Protein AF-A0A954AA37-F1 (afdb_monomer)

Structure (mmCIF, N/CA/C/O backbone):
data_AF-A0A954AA37-F1
#
_entry.id   AF-A0A954AA37-F1
#
loop_
_atom_site.group_PDB
_atom_site.id
_atom_site.type_symbol
_atom_site.label_atom_id
_atom_site.label_alt_id
_atom_site.label_comp_id
_atom_site.label_asym_id
_atom_site.label_entity_id
_atom_site.label_seq_id
_atom_site.pdbx_PDB_ins_code
_atom_site.Cartn_x
_atom_site.Cartn_y
_atom_site.Cartn_z
_atom_site.occupancy
_atom_site.B_iso_or_equiv
_atom_site.auth_seq_id
_atom_site.auth_comp_id
_atom_site.auth_asym_id
_atom_site.auth_atom_id
_atom_site.pdbx_PDB_model_num
ATOM 1 N N . TRP A 1 1 ? 2.227 -8.461 -14.985 1.00 91.88 1 TRP A N 1
ATOM 2 C CA . TRP A 1 1 ? 0.849 -8.335 -15.473 1.00 91.88 1 TRP A CA 1
ATOM 3 C C . TRP A 1 1 ? 0.019 -7.800 -14.333 1.00 91.88 1 TRP A C 1
ATOM 5 O O . TRP A 1 1 ? 0.268 -8.237 -13.216 1.00 91.88 1 TRP A O 1
ATOM 15 N N . ALA A 1 2 ? -0.866 -6.851 -14.599 1.00 93.50 2 ALA A N 1
ATOM 16 C CA . ALA A 1 2 ? -1.775 -6.233 -13.634 1.00 93.50 2 ALA A CA 1
ATOM 17 C C . ALA A 1 2 ? -2.893 -5.560 -14.434 1.00 93.50 2 ALA A C 1
ATOM 19 O O . ALA A 1 2 ? -2.596 -5.087 -15.522 1.00 93.50 2 ALA A O 1
ATOM 20 N N . ASP A 1 3 ? -4.126 -5.546 -13.945 1.00 93.25 3 ASP A N 1
ATOM 21 C CA . ASP A 1 3 ? -5.181 -4.702 -14.520 1.00 93.25 3 ASP A CA 1
ATOM 22 C C . ASP A 1 3 ? -4.965 -3.284 -13.986 1.00 93.25 3 ASP A C 1
ATOM 24 O O . ASP A 1 3 ? -5.191 -3.036 -12.803 1.00 93.25 3 ASP A O 1
ATOM 28 N N . VAL A 1 4 ? -4.386 -2.398 -14.800 1.00 92.06 4 VAL A N 1
ATOM 29 C CA . VAL A 1 4 ? -3.979 -1.065 -14.332 1.00 92.06 4 VAL A CA 1
ATOM 30 C C . VAL A 1 4 ? -4.963 0.033 -14.704 1.00 92.06 4 VAL A C 1
ATOM 32 O O . VAL A 1 4 ? -4.752 1.180 -14.316 1.00 92.06 4 VAL A O 1
ATOM 35 N N . ASP A 1 5 ? -6.018 -0.273 -15.452 1.00 90.25 5 ASP A N 1
ATOM 36 C CA . ASP A 1 5 ? -7.088 0.691 -15.713 1.00 90.25 5 ASP A CA 1
ATOM 37 C C . ASP A 1 5 ? -8.498 0.210 -15.354 1.00 90.25 5 ASP A C 1
ATOM 39 O O . ASP A 1 5 ? -9.474 0.916 -15.624 1.00 90.25 5 ASP A O 1
ATOM 43 N N . GLY A 1 6 ? -8.585 -0.923 -14.655 1.00 89.94 6 GLY A N 1
ATOM 44 C CA . GLY A 1 6 ? -9.794 -1.407 -13.997 1.00 89.94 6 GLY A CA 1
ATOM 45 C C . GLY A 1 6 ? -10.837 -1.935 -14.977 1.00 89.94 6 GLY A C 1
ATOM 46 O O . GLY A 1 6 ? -12.031 -1.957 -14.658 1.00 89.94 6 GLY A O 1
ATOM 47 N N . ASP A 1 7 ? -10.427 -2.313 -16.191 1.00 90.44 7 ASP A N 1
ATOM 48 C CA . ASP A 1 7 ? -11.336 -2.806 -17.228 1.00 90.44 7 ASP A CA 1
ATOM 49 C C . ASP A 1 7 ? -11.540 -4.331 -17.195 1.00 90.44 7 ASP A C 1
ATOM 51 O O . ASP A 1 7 ? -12.406 -4.860 -17.904 1.00 90.44 7 ASP A O 1
ATOM 55 N N . GLY A 1 8 ? -10.828 -5.023 -16.301 1.00 90.06 8 GLY A N 1
ATOM 56 C CA . GLY A 1 8 ? -10.903 -6.460 -16.072 1.00 90.06 8 GLY A CA 1
ATOM 57 C C . GLY A 1 8 ? -9.943 -7.285 -16.929 1.00 90.06 8 GLY A C 1
ATOM 58 O O . GLY A 1 8 ? -9.844 -8.499 -16.707 1.00 90.06 8 GLY A O 1
ATOM 59 N N . ASP A 1 9 ? -9.232 -6.673 -17.879 1.00 92.19 9 ASP A N 1
ATOM 60 C CA . ASP A 1 9 ? -8.195 -7.328 -18.668 1.00 92.19 9 ASP A CA 1
ATOM 61 C C . ASP A 1 9 ? -6.807 -7.102 -18.034 1.00 92.19 9 ASP A C 1
ATOM 63 O O . ASP A 1 9 ? -6.463 -6.038 -17.539 1.00 92.19 9 ASP A O 1
ATOM 67 N N . LEU A 1 10 ? -5.950 -8.133 -18.036 1.00 94.56 10 LEU A N 1
ATOM 68 C CA . LEU A 1 10 ? -4.587 -7.974 -17.515 1.00 94.56 10 LEU A CA 1
ATOM 69 C C . LEU A 1 10 ? -3.696 -7.229 -18.516 1.00 94.56 10 LEU A C 1
ATOM 71 O O . LEU A 1 10 ? -3.483 -7.704 -19.636 1.00 94.56 10 LEU A O 1
ATOM 75 N N . ASP A 1 11 ? -3.059 -6.160 -18.049 1.00 94.81 11 ASP A N 1
ATOM 76 C CA . ASP A 1 11 ? -2.088 -5.354 -18.784 1.00 94.81 11 ASP A CA 1
ATOM 77 C C . ASP A 1 11 ? -0.644 -5.800 -18.539 1.00 94.81 11 ASP A C 1
ATOM 79 O O . ASP A 1 11 ? -0.321 -6.544 -17.602 1.00 94.81 11 ASP A O 1
ATOM 83 N N . VAL A 1 12 ? 0.277 -5.320 -19.381 1.00 95.44 12 VAL A N 1
ATOM 84 C CA . VAL A 1 12 ? 1.713 -5.606 -19.256 1.00 95.44 12 VAL A CA 1
ATOM 85 C C . VAL A 1 12 ? 2.464 -4.396 -18.721 1.00 95.44 12 VAL A C 1
ATOM 87 O O . VAL A 1 12 ? 2.543 -3.353 -19.364 1.00 95.44 12 VAL A O 1
ATOM 90 N N . LEU A 1 13 ? 3.129 -4.597 -17.587 1.00 94.88 13 LEU A N 1
ATOM 91 C CA . LEU A 1 13 ? 4.133 -3.695 -17.036 1.00 94.88 13 LEU A CA 1
ATOM 92 C C . LEU A 1 13 ? 5.524 -4.239 -17.368 1.00 94.88 13 LEU A C 1
ATOM 94 O O . LEU A 1 13 ? 5.812 -5.409 -17.103 1.00 94.88 13 LEU A O 1
ATOM 98 N N . LEU A 1 14 ? 6.388 -3.402 -17.941 1.00 95.00 14 LEU A N 1
ATOM 99 C CA . LEU A 1 14 ? 7.746 -3.779 -18.330 1.00 95.00 14 LEU A CA 1
ATOM 100 C C . LEU A 1 14 ? 8.751 -2.746 -17.834 1.00 95.00 14 LEU A C 1
ATOM 102 O O . LEU A 1 14 ? 8.599 -1.556 -18.087 1.00 95.00 14 LEU A O 1
ATOM 106 N N . THR A 1 15 ? 9.817 -3.207 -17.184 1.00 95.62 15 THR A N 1
ATOM 107 C CA . THR A 1 15 ? 10.967 -2.372 -16.811 1.00 95.62 15 THR A CA 1
ATOM 108 C C . THR A 1 15 ? 12.260 -2.974 -17.341 1.00 95.62 15 THR A C 1
ATOM 110 O O . THR A 1 15 ? 12.333 -4.177 -17.601 1.00 95.62 15 THR A O 1
ATOM 113 N N . GLY A 1 16 ? 13.284 -2.144 -17.536 1.00 94.44 16 GLY A N 1
ATOM 114 C CA . GLY A 1 16 ? 14.610 -2.608 -17.927 1.00 94.44 16 GLY A CA 1
ATOM 115 C C . GLY A 1 16 ? 15.297 -1.699 -18.937 1.00 94.44 16 GLY A C 1
ATOM 116 O O . GLY A 1 16 ? 15.046 -0.500 -19.009 1.00 94.44 16 GLY A O 1
ATOM 117 N N . SER A 1 17 ? 16.191 -2.274 -19.736 1.00 94.25 17 SER A N 1
ATOM 118 C CA . SER A 1 17 ? 17.050 -1.521 -20.654 1.00 94.25 17 SER A CA 1
ATOM 119 C C . SER A 1 17 ? 16.731 -1.813 -22.114 1.00 94.25 17 SER A C 1
ATOM 121 O O . SER A 1 17 ? 16.523 -2.955 -22.516 1.00 94.25 17 SER A O 1
ATOM 123 N N . SER A 1 18 ? 16.778 -0.766 -22.931 1.00 91.50 18 SER A N 1
ATOM 124 C CA . SER A 1 18 ? 16.711 -0.830 -24.391 1.00 91.50 18 SER A CA 1
ATOM 125 C C . SER A 1 18 ? 17.942 -0.163 -25.009 1.00 91.50 18 SER A C 1
ATOM 127 O O . SER A 1 18 ? 18.717 0.500 -24.318 1.00 91.50 18 SER A O 1
ATOM 129 N N . LEU A 1 19 ? 18.090 -0.243 -26.335 1.00 90.62 19 LEU A N 1
ATOM 130 C CA . LEU A 1 19 ? 19.104 0.539 -27.060 1.00 90.62 19 LEU A CA 1
ATOM 131 C C . LEU A 1 19 ? 18.929 2.061 -26.882 1.00 90.62 19 LEU A C 1
ATOM 133 O O . LEU A 1 19 ? 19.876 2.813 -27.084 1.00 90.62 19 LEU A O 1
ATOM 137 N N . 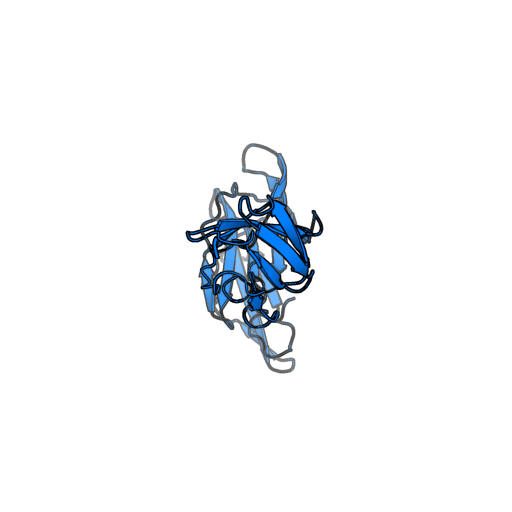ALA A 1 20 ? 17.735 2.510 -26.481 1.00 86.94 20 ALA A N 1
ATOM 138 C CA . ALA A 1 20 ? 17.422 3.902 -26.165 1.00 86.94 20 ALA A CA 1
ATOM 139 C C . ALA A 1 20 ? 17.589 4.244 -24.666 1.00 86.94 20 ALA A C 1
ATOM 141 O O . ALA A 1 20 ? 17.155 5.310 -24.229 1.00 86.94 20 ALA A O 1
ATOM 142 N N . GLY A 1 21 ? 18.189 3.347 -23.874 1.00 91.56 21 GLY A N 1
ATOM 143 C CA . GLY A 1 21 ? 18.378 3.490 -22.428 1.00 91.56 21 GLY A CA 1
ATOM 144 C C . GLY A 1 21 ? 17.297 2.796 -21.599 1.00 91.56 21 GLY A C 1
ATOM 145 O O . GLY A 1 21 ? 16.545 1.965 -22.119 1.00 91.56 21 GLY A O 1
ATOM 146 N N . SER A 1 22 ? 17.248 3.138 -20.311 1.00 95.62 22 SER A N 1
ATOM 147 C CA . SER A 1 22 ? 16.288 2.628 -19.326 1.00 95.62 22 SER A CA 1
ATOM 148 C C . SER A 1 22 ? 14.838 2.912 -19.731 1.00 95.62 22 SER A C 1
ATOM 150 O O . SER A 1 22 ? 14.550 3.952 -20.336 1.00 95.62 22 SER A O 1
ATOM 152 N N . GLN A 1 23 ? 13.932 1.999 -19.394 1.00 94.88 23 GLN A N 1
ATOM 153 C CA . GLN A 1 23 ? 12.524 1.996 -19.784 1.00 94.88 23 GLN A CA 1
ATOM 154 C C . GLN A 1 23 ? 11.655 1.519 -18.621 1.00 94.88 23 GLN A C 1
ATOM 156 O O . GLN A 1 23 ? 12.008 0.571 -17.926 1.00 94.88 23 GLN A O 1
ATOM 161 N N . THR A 1 24 ? 10.490 2.142 -18.489 1.00 95.81 24 THR A N 1
ATOM 162 C CA . THR A 1 24 ? 9.355 1.643 -17.708 1.00 95.81 24 THR A CA 1
ATOM 163 C C . THR A 1 24 ? 8.126 1.888 -18.568 1.00 95.81 24 THR A C 1
ATOM 165 O O . THR A 1 24 ? 7.842 3.039 -18.899 1.00 95.81 24 THR A O 1
ATOM 168 N N . LEU A 1 25 ? 7.474 0.820 -19.014 1.00 94.44 25 LEU A N 1
ATOM 169 C CA . LEU A 1 25 ? 6.420 0.844 -20.023 1.00 94.44 25 LEU A CA 1
ATOM 170 C C . LEU A 1 25 ? 5.177 0.130 -19.505 1.00 94.44 25 LEU A C 1
ATOM 172 O O . LEU A 1 25 ? 5.278 -0.879 -18.806 1.00 94.44 25 LEU A O 1
ATOM 176 N N . VAL A 1 26 ? 4.024 0.649 -19.913 1.00 94.75 26 VAL A N 1
ATOM 177 C CA . VAL A 1 26 ? 2.710 0.051 -19.694 1.00 94.75 26 VAL A CA 1
ATOM 178 C C . VAL A 1 26 ? 2.122 -0.253 -21.065 1.00 94.75 26 VAL A C 1
ATOM 180 O O . VAL A 1 26 ? 2.089 0.627 -21.926 1.00 94.75 26 VAL A O 1
ATOM 183 N N . TYR A 1 27 ? 1.681 -1.485 -21.286 1.00 95.19 27 TYR A N 1
ATOM 184 C CA . TYR A 1 27 ? 0.895 -1.858 -22.456 1.00 95.19 27 TYR A CA 1
ATOM 185 C C . TYR A 1 27 ? -0.497 -2.263 -22.000 1.00 95.19 27 TYR A C 1
ATOM 187 O O . TYR A 1 27 ? -0.631 -3.310 -21.366 1.00 95.19 27 TYR A O 1
ATOM 195 N N . ARG A 1 28 ? -1.500 -1.457 -22.365 1.00 93.88 28 ARG A N 1
ATOM 196 C CA . ARG A 1 28 ? -2.904 -1.785 -22.115 1.00 93.88 28 ARG A CA 1
ATOM 197 C C . ARG A 1 28 ? -3.337 -2.930 -23.020 1.00 93.88 28 ARG A C 1
ATOM 199 O O . ARG A 1 28 ? -3.000 -2.914 -24.209 1.00 93.88 28 ARG A O 1
ATOM 206 N N . ASN A 1 29 ? -4.064 -3.885 -22.468 1.00 94.75 29 ASN A N 1
ATOM 207 C CA . ASN A 1 29 ? -4.671 -4.996 -23.168 1.00 94.75 29 ASN A CA 1
ATOM 208 C C . ASN A 1 29 ? -6.127 -4.682 -23.541 1.00 94.75 29 ASN A C 1
ATOM 210 O O . ASN A 1 29 ? -7.046 -4.964 -22.792 1.00 94.75 29 ASN A O 1
ATOM 214 N N . ASP A 1 30 ? -6.351 -4.172 -24.750 1.00 89.94 30 ASP A N 1
ATOM 215 C CA . ASP A 1 30 ? -7.700 -3.921 -25.267 1.00 89.94 30 ASP A CA 1
ATOM 216 C C . ASP A 1 30 ? -8.251 -5.197 -25.940 1.00 89.94 30 ASP A C 1
ATOM 218 O O . ASP A 1 30 ? -8.224 -5.328 -27.172 1.00 89.94 30 ASP A O 1
ATOM 222 N N . GLY A 1 31 ? -8.689 -6.190 -25.155 1.00 86.56 31 GLY A N 1
ATOM 223 C CA . GLY A 1 31 ? -9.283 -7.427 -25.683 1.00 86.56 31 GLY A CA 1
ATOM 224 C C . GLY A 1 31 ? -8.321 -8.300 -26.507 1.00 86.56 31 GLY A C 1
ATOM 225 O O . GLY A 1 31 ? -8.698 -8.866 -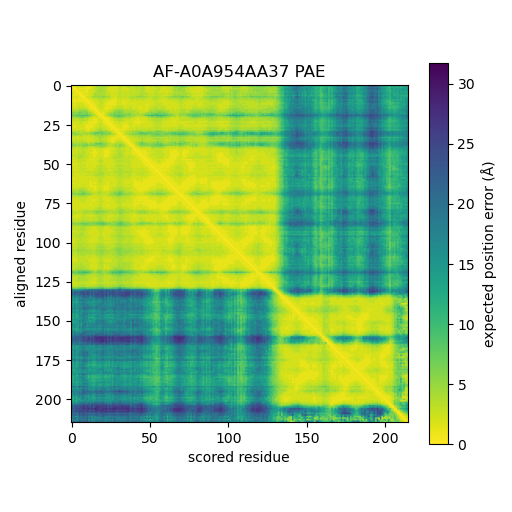27.539 1.00 86.56 31 GLY A O 1
ATOM 226 N N . GLY A 1 32 ? -7.061 -8.399 -26.077 1.00 88.56 32 GLY A N 1
ATOM 227 C CA . GLY A 1 32 ? -5.987 -9.180 -26.705 1.00 88.56 32 GLY A CA 1
ATOM 228 C C . GLY A 1 32 ? -5.027 -8.362 -27.578 1.00 88.56 32 GLY A C 1
ATOM 229 O O . GLY A 1 32 ? -4.070 -8.920 -28.123 1.00 88.56 32 GLY A O 1
ATOM 230 N N . SER A 1 33 ? -5.267 -7.056 -27.727 1.00 93.12 33 SER A N 1
ATOM 231 C CA . SER A 1 33 ? -4.384 -6.127 -28.436 1.00 93.12 33 SER A CA 1
ATOM 232 C C . SER A 1 33 ? -3.608 -5.260 -27.448 1.00 93.12 33 SER A C 1
ATOM 234 O O . SER A 1 33 ? -4.203 -4.487 -26.708 1.00 93.12 33 SER A O 1
ATOM 236 N N . PHE A 1 34 ? -2.277 -5.328 -27.492 1.00 95.00 34 PHE A N 1
ATOM 237 C CA . PHE A 1 34 ? -1.406 -4.565 -26.596 1.00 95.00 34 PHE A CA 1
ATOM 238 C C . PHE A 1 34 ? -0.998 -3.226 -27.207 1.00 95.00 34 PHE A C 1
ATOM 240 O O . PHE A 1 34 ? -0.309 -3.190 -28.231 1.00 95.00 34 PHE A O 1
ATOM 247 N N . VAL A 1 35 ? -1.382 -2.126 -26.559 1.00 93.69 35 VAL A N 1
ATOM 248 C CA . VAL A 1 35 ? -1.030 -0.762 -26.979 1.00 93.69 35 VAL A CA 1
ATOM 249 C C . VAL A 1 35 ? -0.197 -0.089 -25.897 1.00 93.69 35 VAL A C 1
ATOM 251 O O . VAL A 1 35 ? -0.623 0.007 -24.750 1.00 93.69 35 VAL A O 1
ATOM 254 N N . GLU A 1 36 ? 0.987 0.408 -26.263 1.00 92.44 36 GLU A N 1
ATOM 255 C CA . GLU A 1 36 ? 1.825 1.176 -25.337 1.00 92.44 36 GLU A CA 1
ATOM 256 C C . GLU A 1 36 ? 1.090 2.445 -24.885 1.00 92.44 36 GLU A C 1
ATOM 258 O O . GLU A 1 36 ? 0.649 3.257 -25.706 1.00 92.44 36 GLU A O 1
ATOM 263 N N . ARG A 1 37 ? 0.985 2.628 -23.570 1.00 89.25 37 ARG A N 1
ATOM 264 C CA . ARG A 1 37 ? 0.410 3.809 -22.932 1.00 89.25 37 ARG A CA 1
ATOM 265 C C . ARG A 1 37 ? 1.490 4.524 -22.121 1.00 89.25 37 ARG A C 1
ATOM 267 O O . ARG A 1 37 ? 1.984 3.983 -21.133 1.00 89.25 37 ARG A O 1
ATOM 274 N N . PRO A 1 38 ? 1.880 5.749 -22.513 1.00 83.06 38 PRO A N 1
ATOM 275 C CA . PRO A 1 38 ? 2.812 6.543 -21.725 1.00 83.06 38 PRO A CA 1
ATOM 276 C C . PRO A 1 38 ? 2.187 6.927 -20.375 1.00 83.06 38 PRO A C 1
ATOM 278 O O . PRO A 1 38 ? 1.370 7.839 -20.307 1.00 83.06 38 PRO A O 1
ATOM 281 N N . ALA A 1 39 ? 2.595 6.250 -19.302 1.00 85.31 39 ALA A N 1
ATOM 282 C CA . ALA A 1 39 ? 2.081 6.460 -17.942 1.00 85.31 39 ALA A CA 1
ATOM 283 C C . ALA A 1 39 ? 2.906 7.467 -17.109 1.00 85.31 39 ALA A C 1
ATOM 285 O O . ALA A 1 39 ? 2.674 7.646 -15.920 1.00 85.31 39 ALA A O 1
ATOM 286 N N . GLY A 1 40 ? 3.921 8.108 -17.705 1.00 88.25 40 GLY A N 1
ATOM 287 C CA . GLY A 1 40 ? 4.781 9.070 -16.997 1.00 88.25 40 GLY A CA 1
ATOM 288 C C . GLY A 1 40 ? 5.674 8.455 -15.908 1.00 88.25 40 GLY A C 1
ATOM 289 O O . GLY A 1 40 ? 6.290 9.188 -15.134 1.00 88.25 40 GLY A O 1
ATOM 290 N N . LEU A 1 41 ? 5.771 7.125 -15.858 1.00 94.25 41 LEU A N 1
ATOM 291 C CA . LEU A 1 41 ? 6.575 6.403 -14.877 1.00 94.25 41 LEU A CA 1
ATOM 292 C C . LEU A 1 41 ? 8.070 6.675 -15.073 1.00 94.25 41 LEU A C 1
ATOM 294 O O . LEU A 1 41 ? 8.565 6.856 -16.192 1.00 94.25 41 LEU A O 1
ATOM 298 N N . LEU A 1 42 ? 8.813 6.686 -13.965 1.00 95.81 42 LEU A N 1
ATOM 299 C CA . LEU A 1 42 ? 10.257 6.877 -14.001 1.00 95.81 42 LEU A CA 1
ATOM 300 C C . LEU A 1 42 ? 10.899 5.697 -14.727 1.00 95.81 42 LEU A C 1
ATOM 302 O O . LEU A 1 42 ? 10.664 4.540 -14.388 1.00 95.81 42 LEU A O 1
ATOM 306 N N . ARG A 1 43 ? 11.739 5.997 -15.713 1.00 96.00 43 ARG A N 1
ATOM 307 C CA . ARG A 1 43 ? 12.451 4.990 -16.500 1.00 96.00 43 ARG A CA 1
ATOM 308 C C . ARG A 1 43 ? 13.626 4.431 -15.707 1.00 96.00 43 ARG A C 1
ATOM 310 O O . ARG A 1 43 ? 14.528 5.189 -15.351 1.00 96.00 43 ARG A O 1
ATOM 317 N N . VAL A 1 44 ? 13.646 3.119 -15.489 1.00 97.12 44 VAL A N 1
ATOM 318 C CA . VAL A 1 44 ? 14.693 2.450 -14.700 1.00 97.12 44 VAL A CA 1
ATOM 319 C C . VAL A 1 44 ? 15.267 1.223 -15.409 1.00 97.12 44 VAL A C 1
ATOM 321 O O . VAL A 1 44 ? 14.617 0.629 -16.264 1.00 97.12 44 VAL A O 1
ATOM 324 N N . SER A 1 45 ? 16.516 0.884 -15.093 1.00 97.06 45 SER A N 1
ATOM 325 C CA . SER A 1 45 ? 17.159 -0.397 -15.424 1.00 97.06 45 SER A CA 1
ATOM 326 C C . SER A 1 45 ? 17.477 -1.173 -14.150 1.00 97.06 45 SER A C 1
ATOM 328 O O . SER A 1 45 ? 17.247 -0.658 -13.058 1.00 97.06 45 SER A O 1
ATOM 330 N N . ASP A 1 46 ? 18.014 -2.392 -14.277 1.00 96.88 46 ASP A N 1
ATOM 331 C CA . ASP A 1 46 ? 18.430 -3.220 -13.131 1.00 96.88 46 ASP A CA 1
ATOM 332 C C . ASP A 1 46 ? 17.328 -3.292 -12.067 1.00 96.88 46 ASP A C 1
ATOM 334 O O . ASP A 1 46 ? 17.528 -3.025 -10.882 1.00 96.88 46 ASP A O 1
ATOM 338 N N . SER A 1 47 ? 16.119 -3.539 -12.555 1.00 97.69 47 SER A N 1
ATOM 339 C CA . SER A 1 47 ? 14.874 -3.168 -11.907 1.00 97.69 47 SER A CA 1
ATOM 340 C C . SER A 1 47 ? 14.016 -4.376 -11.577 1.00 97.69 47 SER A C 1
ATOM 342 O O . SER A 1 47 ? 14.157 -5.451 -12.159 1.00 97.69 47 SER A O 1
ATOM 344 N N . ALA A 1 48 ? 13.073 -4.150 -10.674 1.00 97.81 48 ALA A N 1
ATOM 345 C CA . ALA A 1 48 ? 11.931 -5.012 -10.439 1.00 97.81 48 ALA A CA 1
ATOM 346 C C . ALA A 1 48 ? 10.708 -4.132 -10.183 1.00 97.81 48 ALA A C 1
ATOM 348 O O . ALA A 1 48 ? 10.835 -2.969 -9.794 1.00 97.81 48 ALA A O 1
ATOM 349 N N . LEU A 1 49 ? 9.530 -4.690 -10.430 1.00 97.12 49 LEU A N 1
ATOM 350 C CA . LEU A 1 49 ? 8.257 -4.034 -10.178 1.00 97.12 49 LEU A CA 1
ATOM 351 C C . LEU A 1 49 ? 7.288 -5.041 -9.569 1.00 97.12 49 LEU A C 1
ATOM 353 O O . LEU A 1 49 ? 7.354 -6.225 -9.904 1.00 97.12 49 LEU A O 1
ATOM 357 N N . ALA A 1 50 ? 6.381 -4.555 -8.734 1.00 97.56 50 ALA A N 1
ATOM 358 C CA . ALA A 1 50 ? 5.259 -5.317 -8.212 1.00 97.56 50 ALA A CA 1
ATOM 359 C C . ALA A 1 50 ? 4.008 -4.440 -8.235 1.00 97.56 50 ALA A C 1
ATOM 361 O O . ALA A 1 50 ? 4.088 -3.246 -7.934 1.00 97.56 50 ALA A O 1
ATOM 362 N N . ALA A 1 51 ? 2.878 -5.041 -8.605 1.00 96.88 51 ALA A N 1
ATOM 363 C CA . ALA A 1 51 ? 1.578 -4.394 -8.536 1.00 96.88 51 ALA A CA 1
ATOM 364 C C . ALA A 1 51 ? 0.815 -4.890 -7.305 1.00 96.88 51 ALA A C 1
ATOM 366 O O . ALA A 1 51 ? 0.869 -6.087 -7.014 1.00 96.88 51 ALA A O 1
ATOM 367 N N . GLY A 1 52 ? 0.157 -3.983 -6.596 1.00 94.69 52 GLY A N 1
ATOM 368 C CA . GLY A 1 52 ? -0.598 -4.260 -5.377 1.00 94.69 52 GLY A CA 1
ATOM 369 C C . GLY A 1 52 ? -1.379 -3.019 -4.975 1.00 94.69 52 GLY A C 1
ATOM 370 O O . GLY A 1 52 ? -0.916 -1.924 -5.258 1.00 94.69 52 GLY A O 1
ATOM 371 N N . ASP A 1 53 ? -2.544 -3.213 -4.376 1.00 92.69 53 ASP A N 1
ATOM 372 C CA . ASP A 1 53 ? -3.431 -2.150 -3.896 1.00 92.69 53 ASP A CA 1
ATOM 373 C C . ASP A 1 53 ? -2.894 -1.607 -2.553 1.00 92.69 53 ASP A C 1
ATOM 375 O O . ASP A 1 53 ? -3.016 -2.277 -1.525 1.00 92.69 53 ASP A O 1
ATOM 379 N N . TYR A 1 54 ? -2.167 -0.481 -2.582 1.00 90.38 54 TYR A N 1
ATOM 380 C CA . TYR A 1 54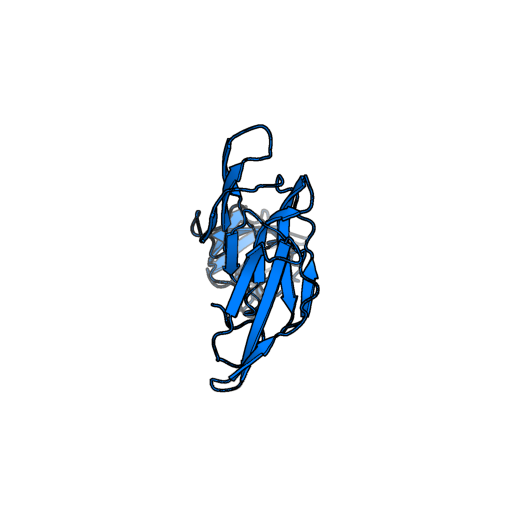 ? -1.455 0.069 -1.412 1.00 90.38 54 TYR A CA 1
ATOM 381 C C . TYR A 1 54 ? -2.318 0.993 -0.547 1.00 90.38 54 TYR A C 1
ATOM 383 O O . TYR A 1 54 ? -1.824 1.433 0.490 1.00 90.38 54 TYR A O 1
ATOM 391 N N . ASP A 1 55 ? -3.519 1.379 -0.976 1.00 87.62 55 ASP A N 1
ATOM 392 C CA . ASP A 1 55 ? -4.443 2.186 -0.166 1.00 87.62 55 ASP A CA 1
ATOM 393 C C . ASP A 1 55 ? -5.867 1.616 -0.079 1.00 87.62 55 ASP A C 1
ATOM 395 O O . ASP A 1 55 ? -6.762 2.261 0.477 1.00 87.62 55 ASP A O 1
ATOM 399 N N . ALA A 1 56 ? -6.030 0.362 -0.509 1.00 85.50 56 ALA A N 1
ATOM 400 C CA . ALA A 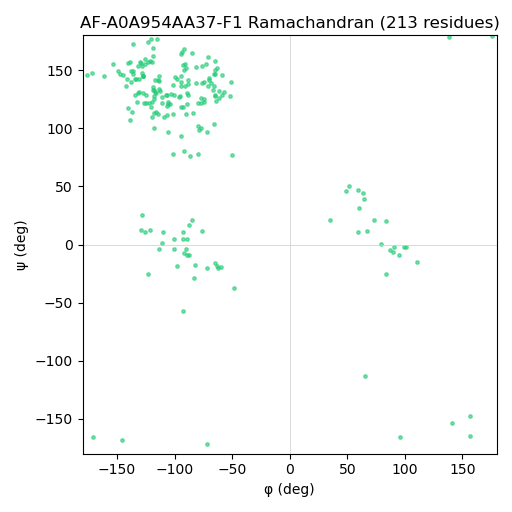1 56 ? -7.245 -0.438 -0.419 1.00 85.50 56 ALA A CA 1
ATOM 401 C C . ALA A 1 56 ? -8.445 0.184 -1.152 1.00 85.50 56 ALA A C 1
ATOM 403 O O . ALA A 1 56 ? -9.597 0.012 -0.731 1.00 85.50 56 ALA A O 1
ATOM 404 N N . ASP A 1 57 ? -8.194 0.918 -2.238 1.00 84.50 57 ASP A N 1
ATOM 405 C CA . ASP A 1 57 ? -9.238 1.563 -3.037 1.00 84.50 57 ASP A CA 1
ATOM 406 C C . ASP A 1 57 ? -9.741 0.693 -4.208 1.00 84.50 57 ASP A C 1
ATOM 408 O O . ASP A 1 57 ? -10.787 0.985 -4.802 1.00 84.50 57 ASP A O 1
ATOM 412 N N . GLY A 1 58 ? -9.077 -0.443 -4.447 1.00 86.12 58 GLY A N 1
ATOM 413 C CA . GLY A 1 58 ? -9.409 -1.430 -5.466 1.00 86.12 58 GLY A CA 1
ATOM 414 C C . GLY A 1 58 ? -8.655 -1.259 -6.785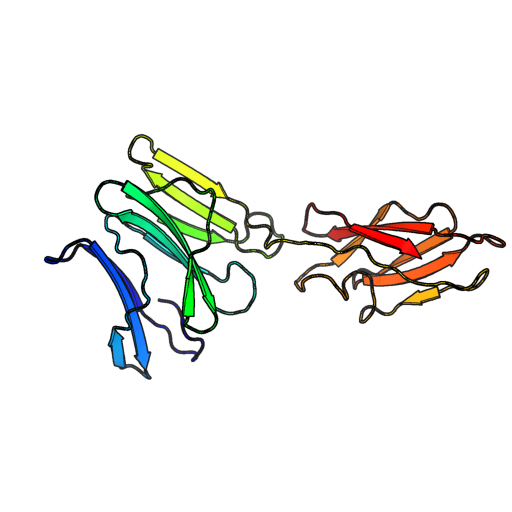 1.00 86.12 58 GLY A C 1
ATOM 415 O O . GLY A 1 58 ? -8.732 -2.167 -7.621 1.00 86.12 58 GLY A O 1
ATOM 416 N N . ASP A 1 59 ? -7.920 -0.163 -6.976 1.00 90.50 59 ASP A N 1
ATOM 417 C CA . ASP A 1 59 ? -7.034 0.027 -8.118 1.00 90.50 59 ASP A CA 1
ATOM 418 C C . ASP A 1 59 ? -5.638 -0.548 -7.808 1.00 90.50 59 ASP A C 1
ATOM 420 O O . ASP A 1 59 ? -5.094 -0.422 -6.718 1.00 90.50 59 ASP A O 1
ATOM 424 N N . LEU A 1 60 ? -5.015 -1.239 -8.772 1.00 94.75 60 LEU A N 1
ATOM 425 C CA . LEU A 1 60 ? -3.671 -1.784 -8.548 1.00 94.75 60 LEU A CA 1
ATOM 426 C C . LEU A 1 60 ? -2.596 -0.707 -8.714 1.00 94.75 60 LEU A C 1
ATOM 428 O O . LEU A 1 60 ? -2.392 -0.171 -9.809 1.00 94.75 60 LEU A O 1
ATOM 432 N N . ASP A 1 61 ? -1.818 -0.496 -7.659 1.00 95.25 61 ASP A N 1
ATOM 433 C CA . ASP A 1 61 ? -0.710 0.454 -7.621 1.00 95.25 61 ASP A CA 1
ATOM 434 C C . ASP A 1 61 ? 0.617 -0.183 -8.000 1.00 95.25 61 ASP A C 1
ATOM 436 O O . ASP A 1 61 ? 0.753 -1.402 -8.098 1.00 95.25 61 ASP A O 1
ATOM 440 N N . ILE A 1 62 ? 1.640 0.644 -8.233 1.00 96.81 62 ILE A N 1
ATOM 441 C CA . ILE A 1 62 ? 2.943 0.171 -8.711 1.00 96.81 62 ILE A CA 1
ATOM 442 C C . ILE A 1 62 ? 4.045 0.544 -7.729 1.00 96.81 62 ILE A C 1
ATOM 444 O O . ILE A 1 62 ? 4.399 1.716 -7.576 1.00 96.81 62 ILE A O 1
ATOM 448 N N . LEU A 1 63 ? 4.704 -0.476 -7.179 1.00 97.75 63 LEU A N 1
ATOM 449 C CA . LEU A 1 63 ? 6.014 -0.341 -6.557 1.00 97.75 63 LEU A CA 1
ATOM 450 C C . LEU A 1 63 ? 7.108 -0.688 -7.564 1.00 97.75 63 LEU A C 1
ATOM 452 O O . LEU A 1 63 ? 7.117 -1.756 -8.175 1.00 97.75 63 LEU A O 1
ATOM 456 N N . LEU A 1 64 ? 8.064 0.221 -7.711 1.00 98.06 64 LEU A N 1
ATOM 457 C CA . LEU A 1 64 ? 9.152 0.147 -8.671 1.00 98.06 64 LEU A CA 1
ATOM 458 C C . LEU A 1 64 ? 10.495 0.338 -7.973 1.00 98.06 64 LEU A C 1
ATOM 460 O O . LEU A 1 64 ? 10.704 1.338 -7.286 1.00 98.06 64 LEU A O 1
ATOM 464 N N . ILE A 1 65 ? 11.436 -0.564 -8.236 1.00 98.25 65 ILE A N 1
ATOM 465 C CA . ILE A 1 65 ? 12.849 -0.389 -7.890 1.00 98.25 65 ILE A CA 1
ATOM 466 C C . ILE A 1 65 ? 13.721 -0.431 -9.135 1.00 98.25 65 ILE A C 1
ATOM 468 O O . ILE A 1 65 ? 13.351 -1.027 -10.147 1.00 98.25 65 ILE A O 1
ATOM 472 N N . GLY A 1 66 ? 14.903 0.165 -9.060 1.00 98.06 66 GLY A N 1
ATOM 473 C CA . GLY A 1 66 ? 15.902 0.073 -10.114 1.00 98.06 66 GLY A CA 1
ATOM 474 C C . GLY A 1 66 ? 16.890 1.225 -10.098 1.00 98.06 66 GLY A C 1
ATOM 475 O O . GLY A 1 66 ? 16.995 1.988 -9.141 1.00 98.06 66 GLY A O 1
ATOM 476 N N . GLN A 1 67 ? 17.617 1.359 -11.197 1.00 97.44 67 GLN A N 1
ATOM 477 C CA . GLN A 1 67 ? 18.583 2.416 -11.426 1.00 97.44 67 GLN A CA 1
ATOM 478 C C . GLN A 1 67 ? 18.028 3.434 -12.430 1.00 97.44 67 GLN A C 1
ATOM 480 O O . GLN A 1 67 ? 17.713 3.099 -13.572 1.00 97.44 67 GLN A O 1
ATOM 485 N N . SER A 1 68 ? 17.949 4.700 -12.019 1.00 95.50 68 SER A N 1
ATOM 486 C CA . SER A 1 68 ? 17.677 5.841 -12.899 1.00 95.50 68 SER A CA 1
ATOM 487 C C . SER A 1 68 ? 18.949 6.675 -13.034 1.00 95.50 68 SER A C 1
ATOM 489 O O . SER A 1 68 ? 19.393 7.328 -12.086 1.00 95.50 68 SER A O 1
ATOM 491 N N . GLY A 1 69 ? 19.572 6.650 -14.214 1.00 91.94 69 GLY A N 1
ATOM 492 C CA . GLY A 1 69 ? 20.900 7.236 -14.403 1.00 91.94 69 GLY A CA 1
ATOM 493 C C . GLY A 1 69 ? 21.942 6.480 -13.577 1.00 91.94 69 GLY A C 1
ATOM 494 O O . GLY A 1 69 ? 22.206 5.317 -13.860 1.00 91.94 69 GLY A O 1
ATOM 495 N N . SER A 1 70 ? 22.525 7.128 -12.566 1.00 91.00 70 SER A N 1
ATOM 496 C CA . SER A 1 70 ? 23.477 6.516 -11.622 1.00 91.00 70 SER A CA 1
ATOM 497 C C . SER A 1 70 ? 22.910 6.350 -10.207 1.00 91.00 70 SER A C 1
ATOM 499 O O . SER A 1 70 ? 23.672 6.133 -9.267 1.00 91.00 70 SER A O 1
ATOM 501 N N . GLN A 1 71 ? 21.604 6.559 -10.025 1.00 95.31 71 GLN A N 1
ATOM 502 C CA . GLN A 1 71 ? 20.958 6.536 -8.717 1.00 95.31 71 GLN A CA 1
ATOM 503 C C . GLN A 1 71 ? 20.042 5.322 -8.600 1.00 95.31 71 GLN A C 1
ATOM 505 O O . GLN A 1 71 ? 19.156 5.139 -9.436 1.00 95.31 71 GLN A O 1
ATOM 510 N N . ALA A 1 72 ? 20.231 4.543 -7.535 1.00 97.56 72 ALA A N 1
ATOM 511 C CA . ALA A 1 72 ? 19.246 3.568 -7.092 1.00 97.56 72 ALA A CA 1
ATOM 512 C C . ALA A 1 72 ? 17.986 4.310 -6.622 1.00 97.56 72 ALA A C 1
ATOM 514 O O . ALA A 1 72 ? 18.083 5.321 -5.917 1.00 97.56 72 ALA A O 1
ATOM 515 N N . VAL A 1 73 ? 16.811 3.826 -7.007 1.00 97.56 73 VAL A N 1
ATOM 516 C CA . VAL A 1 73 ? 15.520 4.455 -6.717 1.00 97.56 73 VAL A CA 1
ATOM 517 C C . VAL A 1 73 ? 14.506 3.416 -6.263 1.00 97.56 73 VAL A C 1
ATOM 519 O O . VAL A 1 73 ? 14.499 2.294 -6.746 1.00 97.56 73 VAL A O 1
ATOM 522 N N . THR A 1 74 ? 13.622 3.829 -5.364 1.00 98.06 74 THR A N 1
ATOM 523 C CA . THR A 1 74 ? 12.387 3.120 -5.028 1.00 98.06 74 THR A CA 1
ATOM 524 C C . THR A 1 74 ? 11.266 4.125 -5.232 1.00 98.06 74 THR A C 1
ATOM 526 O O . THR A 1 74 ? 11.380 5.269 -4.783 1.00 98.06 74 THR A O 1
ATOM 529 N N . ARG A 1 75 ? 10.229 3.759 -5.979 1.00 97.38 75 ARG A N 1
ATOM 530 C CA . ARG A 1 75 ? 9.094 4.625 -6.300 1.00 97.38 75 ARG A CA 1
ATOM 531 C C . ARG A 1 75 ? 7.802 3.860 -6.105 1.00 97.38 75 ARG A C 1
ATOM 533 O O . ARG A 1 75 ? 7.658 2.781 -6.660 1.00 97.38 75 ARG A O 1
ATOM 540 N N . LEU A 1 76 ? 6.893 4.457 -5.348 1.00 97.00 76 LEU A N 1
ATOM 541 C CA . LEU A 1 76 ? 5.510 4.025 -5.253 1.00 97.00 76 LEU A CA 1
ATOM 542 C C . LEU A 1 76 ? 4.659 4.982 -6.087 1.00 97.00 76 LEU A C 1
ATOM 544 O O . LEU A 1 76 ? 4.804 6.205 -5.975 1.00 97.00 76 LEU A O 1
ATOM 548 N N . TYR A 1 77 ? 3.828 4.420 -6.949 1.00 96.75 77 TYR A N 1
ATOM 549 C CA . TYR A 1 77 ? 2.865 5.141 -7.761 1.00 96.75 77 TYR A CA 1
ATOM 550 C C . TYR A 1 77 ? 1.477 4.668 -7.380 1.00 96.75 77 TYR A C 1
ATOM 552 O O . TYR A 1 77 ? 1.167 3.518 -7.678 1.00 96.75 77 TYR A O 1
ATOM 560 N N . ARG A 1 78 ? 0.678 5.556 -6.784 1.00 94.81 78 ARG A N 1
ATOM 561 C CA . ARG A 1 78 ? -0.755 5.321 -6.658 1.00 94.81 78 ARG A CA 1
ATOM 562 C C . ARG A 1 78 ? -1.400 5.387 -8.032 1.00 94.81 78 ARG A C 1
ATOM 564 O O . ARG A 1 78 ? -1.040 6.275 -8.810 1.00 94.81 78 ARG A O 1
ATOM 571 N N . ASN A 1 79 ? -2.324 4.492 -8.310 1.00 94.12 79 ASN A N 1
ATOM 572 C CA . ASN A 1 79 ? -3.136 4.447 -9.498 1.00 94.12 79 ASN A CA 1
ATOM 573 C C . ASN A 1 79 ? -4.566 4.885 -9.168 1.00 94.12 79 ASN A C 1
ATOM 575 O O . ASN A 1 79 ? -5.278 4.170 -8.498 1.00 94.12 79 ASN A O 1
ATOM 579 N N . ASP A 1 80 ? -4.990 6.040 -9.676 1.00 90.81 80 ASP A N 1
ATOM 580 C CA . ASP A 1 80 ? -6.369 6.516 -9.537 1.00 90.81 80 ASP A CA 1
ATOM 581 C C . ASP A 1 80 ? -7.114 6.248 -10.869 1.00 90.81 80 ASP A C 1
ATOM 583 O O . ASP A 1 80 ? -7.238 7.145 -11.716 1.00 90.81 80 ASP A O 1
ATOM 587 N N . GLY A 1 81 ? -7.529 5.003 -11.125 1.00 86.19 81 GLY A N 1
ATOM 588 C CA . GLY A 1 81 ? -8.250 4.597 -12.342 1.00 86.19 81 GLY A CA 1
ATOM 589 C C . GLY A 1 81 ? -7.459 4.759 -13.652 1.00 86.19 81 GLY A C 1
ATOM 590 O O . GLY A 1 81 ? -7.964 5.308 -14.639 1.00 86.19 81 GLY A O 1
ATOM 591 N N . GLY A 1 82 ? -6.188 4.349 -13.661 1.00 85.88 82 GLY A N 1
ATOM 592 C CA . GLY A 1 82 ? -5.255 4.469 -14.791 1.00 85.88 82 GLY A CA 1
ATOM 593 C C . GLY A 1 82 ? -4.433 5.765 -14.799 1.00 85.88 82 GLY A C 1
ATOM 594 O O . GLY A 1 82 ? -3.590 5.971 -15.684 1.00 85.88 82 GLY A O 1
ATOM 595 N N . ALA A 1 83 ? -4.659 6.659 -13.831 1.00 90.81 83 ALA A N 1
ATOM 596 C CA . ALA A 1 83 ? -3.877 7.872 -13.636 1.00 90.81 83 ALA A CA 1
ATOM 597 C C . ALA A 1 83 ? -2.873 7.697 -12.488 1.00 90.81 83 ALA A C 1
ATOM 599 O O . ALA A 1 83 ? -3.244 7.649 -11.322 1.00 90.81 83 ALA A O 1
ATOM 600 N N . PHE A 1 84 ? -1.578 7.673 -12.811 1.00 94.06 84 PHE A N 1
ATOM 601 C CA . PHE A 1 84 ? -0.538 7.435 -11.810 1.00 94.06 84 PHE A CA 1
ATOM 602 C C . PHE A 1 84 ? -0.038 8.714 -11.128 1.00 94.06 84 PHE A C 1
ATOM 604 O O . PHE A 1 84 ? 0.435 9.648 -11.786 1.00 94.06 84 PHE A O 1
ATOM 611 N N . VAL A 1 85 ? -0.025 8.711 -9.795 1.00 93.06 85 VAL A N 1
ATOM 612 C CA . VAL A 1 85 ? 0.536 9.767 -8.944 1.00 93.06 85 VAL A CA 1
ATOM 613 C C . VAL A 1 85 ? 1.700 9.204 -8.132 1.00 93.06 85 VAL A C 1
ATOM 615 O O . VAL A 1 85 ? 1.608 8.155 -7.510 1.00 93.06 85 VAL A O 1
ATOM 618 N N . THR A 1 86 ? 2.841 9.901 -8.117 1.00 93.00 86 THR A N 1
ATOM 619 C CA . THR A 1 86 ? 3.982 9.470 -7.292 1.00 93.00 86 THR A CA 1
ATOM 620 C C . THR A 1 86 ? 3.723 9.759 -5.819 1.00 93.00 86 THR A C 1
ATOM 622 O O . THR A 1 86 ? 3.560 10.920 -5.440 1.00 93.00 86 THR A O 1
ATOM 625 N N . ILE A 1 87 ? 3.829 8.729 -4.987 1.00 92.31 87 ILE A N 1
ATOM 626 C CA . ILE A 1 87 ? 3.813 8.853 -3.534 1.00 92.31 87 ILE A CA 1
ATOM 627 C C . ILE A 1 87 ? 5.241 9.075 -3.033 1.00 92.31 87 ILE A C 1
ATOM 629 O O . ILE A 1 87 ? 6.188 8.376 -3.413 1.00 92.31 87 ILE A O 1
ATOM 633 N N . GLN A 1 88 ? 5.422 10.093 -2.188 1.00 87.62 88 GLN A N 1
ATOM 634 C CA . GLN A 1 88 ? 6.705 10.325 -1.536 1.00 87.62 88 GLN A CA 1
ATOM 635 C C . GLN A 1 88 ? 6.876 9.331 -0.395 1.00 87.62 88 GLN A C 1
ATOM 637 O O . GLN A 1 88 ? 6.360 9.529 0.700 1.00 87.62 88 GLN A O 1
ATOM 642 N N . THR A 1 89 ? 7.645 8.281 -0.651 1.00 81.25 89 THR A N 1
ATOM 643 C CA . THR A 1 89 ? 8.003 7.309 0.375 1.00 81.25 89 THR A CA 1
ATOM 644 C C . THR A 1 89 ? 9.353 7.672 0.996 1.00 81.25 89 THR A C 1
ATOM 646 O O . THR A 1 89 ? 10.264 8.163 0.327 1.00 81.25 89 THR A O 1
ATOM 649 N N . GLY A 1 90 ? 9.510 7.414 2.295 1.00 88.50 90 GLY A N 1
ATOM 650 C CA . GLY A 1 90 ? 10.804 7.497 2.988 1.00 88.50 90 GLY A CA 1
ATOM 651 C C . GLY A 1 90 ? 11.728 6.306 2.695 1.00 88.50 90 GLY A C 1
ATOM 652 O O . GLY A 1 90 ? 12.717 6.104 3.403 1.00 88.50 90 GLY A O 1
ATOM 653 N N . LEU A 1 91 ? 11.391 5.483 1.697 1.00 95.75 91 LEU A N 1
ATOM 654 C CA . LEU A 1 91 ? 12.102 4.252 1.381 1.00 95.75 91 LEU A CA 1
ATOM 655 C C . LEU A 1 91 ? 13.483 4.562 0.787 1.00 95.75 91 LEU A C 1
ATOM 657 O O . LEU A 1 91 ? 13.633 5.491 -0.012 1.00 95.75 91 LEU A O 1
ATOM 661 N N . PRO A 1 92 ? 14.518 3.777 1.134 1.00 97.25 92 PRO A N 1
ATOM 662 C CA . PRO A 1 92 ? 15.809 3.905 0.480 1.00 97.25 92 PRO A CA 1
ATOM 663 C C . PRO A 1 92 ? 15.680 3.517 -0.994 1.00 97.25 92 PRO A C 1
ATOM 665 O O . PRO A 1 92 ? 14.926 2.608 -1.341 1.00 97.25 92 PRO A O 1
ATOM 668 N N . GLY A 1 93 ? 16.457 4.164 -1.861 1.00 97.81 93 GLY A N 1
ATOM 669 C CA . GLY A 1 93 ? 16.571 3.742 -3.253 1.00 97.81 93 GLY A CA 1
ATOM 670 C C . GLY A 1 93 ? 17.248 2.376 -3.370 1.00 97.81 93 GLY A C 1
ATOM 671 O O . GLY A 1 93 ? 18.290 2.156 -2.745 1.00 97.81 93 GLY A O 1
ATOM 672 N N . VAL A 1 94 ? 16.665 1.472 -4.161 1.00 98.38 94 VAL A N 1
ATOM 673 C CA . VAL A 1 94 ? 17.159 0.102 -4.356 1.00 98.38 94 VAL A CA 1
ATOM 674 C C . VAL A 1 94 ? 17.227 -0.236 -5.846 1.00 98.38 94 VAL A C 1
ATOM 676 O O . VAL A 1 94 ? 16.376 0.170 -6.621 1.00 98.38 94 VAL A O 1
ATOM 679 N N . GLN A 1 95 ? 18.248 -0.982 -6.255 1.00 98.06 95 GLN A N 1
ATOM 680 C CA . GLN A 1 95 ? 18.410 -1.556 -7.594 1.00 98.06 95 GLN A CA 1
ATOM 681 C C . GLN A 1 95 ? 18.878 -3.014 -7.491 1.00 98.06 95 GLN A C 1
ATOM 683 O O . GLN A 1 95 ? 19.226 -3.467 -6.400 1.00 98.06 95 GLN A O 1
ATOM 688 N N . GLU A 1 96 ? 18.938 -3.737 -8.610 1.00 97.81 96 GLU A N 1
ATOM 689 C CA . GLU A 1 96 ? 19.437 -5.123 -8.699 1.00 97.81 96 GLU A CA 1
ATOM 690 C C . GLU A 1 96 ? 18.768 -6.049 -7.671 1.00 97.81 96 GLU A C 1
ATOM 692 O O . GLU A 1 96 ? 19.426 -6.724 -6.870 1.00 97.81 96 GLU A O 1
ATOM 697 N N . GLY A 1 97 ? 17.440 -6.007 -7.645 1.00 97.38 97 GLY A N 1
ATOM 698 C CA . GLY A 1 97 ? 16.661 -6.494 -6.521 1.00 97.38 97 GLY A CA 1
ATOM 699 C C . GLY A 1 97 ? 15.333 -7.128 -6.897 1.00 97.38 97 GLY A C 1
ATOM 700 O O . GLY A 1 97 ? 15.057 -7.387 -8.065 1.00 97.38 97 GLY A O 1
ATOM 701 N N . SER A 1 98 ? 14.512 -7.346 -5.874 1.00 98.12 98 SER A N 1
ATOM 702 C CA . SER A 1 98 ? 13.120 -7.770 -5.989 1.00 98.12 98 SER A CA 1
ATOM 703 C C . SER A 1 98 ? 12.260 -6.956 -5.031 1.00 98.12 98 SER A C 1
ATOM 705 O O . SER A 1 98 ? 12.721 -6.556 -3.957 1.00 98.12 98 SER A O 1
ATOM 707 N N . VAL A 1 99 ? 11.011 -6.748 -5.428 1.00 97.94 99 VAL A N 1
ATOM 708 C CA . VAL A 1 99 ? 9.953 -6.174 -4.599 1.00 97.94 99 VAL A CA 1
ATOM 709 C C . VAL A 1 99 ? 8.745 -7.086 -4.623 1.00 97.94 99 VAL A C 1
ATOM 711 O O . VAL A 1 99 ? 8.480 -7.716 -5.645 1.00 97.94 99 VAL A O 1
ATOM 714 N N . GLU A 1 100 ? 8.042 -7.161 -3.504 1.00 98.06 100 GLU A N 1
ATOM 715 C CA . GLU A 1 100 ? 6.821 -7.945 -3.362 1.00 98.06 100 GLU A CA 1
ATOM 716 C C . GLU A 1 100 ? 5.903 -7.280 -2.338 1.00 98.06 100 GLU A C 1
ATOM 718 O O . GLU A 1 100 ? 6.383 -6.628 -1.408 1.00 98.06 100 GLU A O 1
ATOM 723 N N . TRP A 1 101 ? 4.601 -7.448 -2.546 1.00 97.38 101 TRP A N 1
ATOM 724 C CA . TRP A 1 101 ? 3.559 -7.018 -1.627 1.00 97.38 101 TRP A CA 1
ATOM 725 C C . TRP A 1 101 ? 3.076 -8.203 -0.798 1.00 97.38 101 TRP A C 1
ATOM 727 O O . TRP A 1 101 ? 2.969 -9.316 -1.319 1.00 97.38 101 TRP A O 1
ATOM 737 N N . GLY A 1 102 ? 2.739 -7.971 0.462 1.00 93.25 102 GLY A N 1
ATOM 738 C CA . GLY A 1 102 ? 2.061 -8.968 1.276 1.00 93.25 102 GLY A CA 1
ATOM 739 C C . GLY A 1 102 ? 1.711 -8.433 2.649 1.00 93.25 102 GLY A C 1
ATOM 740 O O . GLY A 1 102 ? 2.476 -7.665 3.207 1.00 93.25 102 GLY A O 1
ATOM 741 N N . ASP A 1 103 ? 0.584 -8.885 3.176 1.00 91.44 103 ASP A N 1
ATOM 742 C CA . ASP A 1 103 ? 0.130 -8.609 4.539 1.00 91.44 103 ASP A CA 1
ATOM 743 C C . ASP A 1 103 ? 1.004 -9.396 5.536 1.00 91.44 103 ASP A C 1
ATOM 745 O O . ASP A 1 103 ? 0.863 -10.617 5.694 1.00 91.44 103 ASP A O 1
ATOM 749 N N . TYR A 1 104 ? 2.024 -8.739 6.098 1.00 89.19 104 TYR A N 1
ATOM 750 C CA . TYR A 1 104 ? 3.056 -9.400 6.901 1.00 89.19 104 TYR A CA 1
ATOM 751 C C . TYR A 1 104 ? 2.613 -9.609 8.349 1.00 89.19 104 TYR A C 1
ATOM 753 O O . TYR A 1 104 ? 3.092 -10.550 9.002 1.00 89.19 104 TYR A O 1
ATOM 761 N N . ASP A 1 105 ? 1.743 -8.745 8.860 1.00 85.12 105 ASP A N 1
ATOM 762 C CA . ASP A 1 105 ? 1.318 -8.741 10.254 1.00 85.12 105 ASP A CA 1
ATOM 763 C C . ASP A 1 105 ? -0.160 -9.093 10.469 1.00 85.12 105 ASP A C 1
ATOM 765 O O . ASP A 1 105 ? -0.556 -9.335 11.615 1.00 85.12 105 ASP A O 1
ATOM 769 N N . GLY A 1 106 ? -0.917 -9.281 9.390 1.00 79.62 106 GLY A N 1
ATOM 770 C CA . GLY A 1 106 ? -2.298 -9.735 9.409 1.00 79.62 106 GLY A CA 1
ATOM 771 C C . GLY A 1 106 ? -3.303 -8.614 9.651 1.00 79.62 106 GLY A C 1
ATOM 772 O O . GLY A 1 106 ? -4.404 -8.923 10.122 1.00 79.62 106 GLY A O 1
ATOM 773 N N . ASP A 1 107 ? -2.930 -7.354 9.415 1.00 71.94 107 ASP A N 1
ATOM 774 C CA . ASP A 1 107 ? -3.825 -6.208 9.587 1.00 71.94 107 ASP A CA 1
ATOM 775 C C . ASP A 1 107 ? -4.747 -5.988 8.372 1.00 71.94 107 ASP A C 1
ATOM 777 O O . ASP A 1 107 ? -5.855 -5.467 8.513 1.00 71.94 107 ASP A O 1
ATOM 781 N N . GLY A 1 108 ? -4.394 -6.582 7.230 1.00 76.94 108 GLY A N 1
ATOM 782 C CA . GLY A 1 108 ? -5.179 -6.556 6.000 1.00 76.94 108 GLY A CA 1
ATOM 783 C C . GLY A 1 108 ? -4.671 -5.547 4.977 1.00 76.94 108 GLY A C 1
ATOM 784 O O . GLY A 1 108 ? -5.205 -5.521 3.864 1.00 76.94 108 GLY A O 1
ATOM 785 N N . ASP A 1 109 ? -3.629 -4.790 5.313 1.00 83.69 109 ASP A N 1
ATOM 786 C CA . ASP A 1 109 ? -2.936 -3.905 4.393 1.00 83.69 109 ASP A CA 1
ATOM 787 C C . ASP A 1 109 ? -1.783 -4.622 3.693 1.00 83.69 109 ASP A C 1
ATOM 789 O O . ASP A 1 109 ? -1.187 -5.579 4.190 1.00 83.69 109 ASP A O 1
ATOM 793 N N . LEU A 1 110 ? -1.451 -4.175 2.481 1.00 91.56 110 LEU A N 1
ATOM 794 C CA . LEU A 1 110 ? -0.302 -4.728 1.775 1.00 91.56 110 LEU A CA 1
ATOM 795 C C . LEU A 1 110 ? 0.982 -4.037 2.232 1.00 91.56 110 LEU A C 1
ATOM 797 O O . LEU A 1 110 ? 1.244 -2.882 1.889 1.00 91.56 110 LEU A O 1
ATOM 801 N N . ASP A 1 111 ? 1.849 -4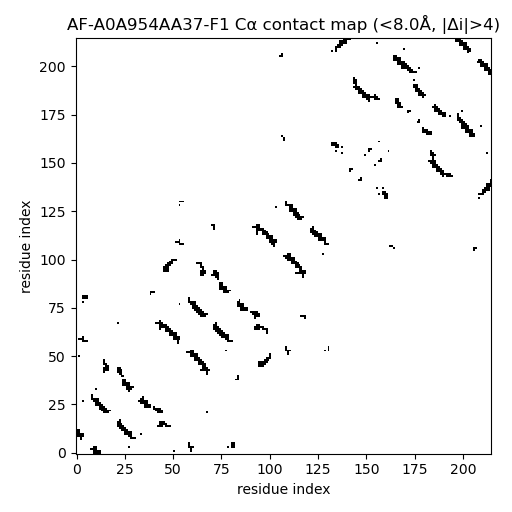.794 2.904 1.00 94.38 111 ASP A N 1
ATOM 802 C CA . ASP A 1 111 ? 3.204 -4.365 3.237 1.00 94.38 111 ASP A CA 1
ATOM 803 C C . ASP A 1 111 ? 4.191 -4.621 2.103 1.00 94.38 111 ASP A C 1
ATOM 805 O O . ASP A 1 111 ? 3.965 -5.402 1.176 1.00 94.38 111 ASP A O 1
ATOM 809 N N . ILE A 1 112 ? 5.358 -3.988 2.207 1.00 96.94 112 ILE A N 1
ATOM 810 C CA . ILE A 1 112 ? 6.402 -4.056 1.190 1.00 96.94 112 ILE A CA 1
ATOM 811 C C . ILE A 1 112 ? 7.558 -4.924 1.673 1.00 96.94 112 ILE A C 1
ATOM 813 O O . ILE A 1 112 ? 8.287 -4.553 2.597 1.00 96.94 112 ILE A O 1
ATOM 817 N N . LEU A 1 113 ? 7.851 -6.007 0.955 1.00 98.25 113 LEU A N 1
ATOM 818 C CA . LEU A 1 113 ? 9.159 -6.653 0.996 1.00 98.25 113 LEU A CA 1
ATOM 819 C C . LEU A 1 113 ? 10.075 -6.033 -0.065 1.00 98.25 113 LEU A C 1
ATOM 821 O O . LEU A 1 113 ? 9.809 -6.087 -1.264 1.00 98.25 113 LEU A O 1
ATOM 825 N N . LEU A 1 114 ? 11.205 -5.484 0.377 1.00 98.19 114 LEU A N 1
ATOM 826 C CA . LEU A 1 114 ? 12.192 -4.813 -0.466 1.00 98.19 114 LEU A CA 1
ATOM 827 C C . LEU A 1 114 ? 13.559 -5.484 -0.316 1.00 98.19 114 LEU A C 1
ATOM 829 O O . LEU A 1 114 ? 14.125 -5.510 0.782 1.00 98.19 114 LEU A O 1
ATOM 833 N N . SER A 1 115 ? 14.134 -5.980 -1.414 1.00 98.44 115 SER A N 1
ATOM 834 C CA . SER A 1 115 ? 15.487 -6.547 -1.434 1.00 98.44 115 SER A CA 1
ATOM 835 C C . SER A 1 115 ? 16.305 -6.050 -2.621 1.00 98.44 115 SER A C 1
ATOM 837 O O . SER A 1 115 ? 15.771 -5.900 -3.712 1.00 98.44 115 SER A O 1
ATOM 839 N N . GLY A 1 116 ? 17.606 -5.815 -2.434 1.00 98.38 116 GLY A N 1
ATOM 840 C CA . GLY A 1 116 ? 18.521 -5.428 -3.510 1.00 98.38 116 GLY A CA 1
ATOM 841 C C . GLY A 1 116 ? 19.760 -4.687 -3.013 1.00 98.38 116 GLY A C 1
ATOM 842 O O . GLY A 1 116 ? 20.266 -4.945 -1.920 1.00 98.38 116 GLY A O 1
ATOM 843 N N . SER A 1 117 ? 20.269 -3.769 -3.830 1.00 98.06 117 SER A N 1
ATOM 844 C CA . SER A 1 117 ? 21.432 -2.919 -3.567 1.00 98.06 117 SER A CA 1
ATOM 845 C C . SER A 1 117 ? 21.027 -1.450 -3.448 1.00 98.06 117 SER A C 1
ATOM 847 O O . SER A 1 117 ? 20.333 -0.929 -4.312 1.00 98.06 117 SER A O 1
ATOM 849 N N . THR A 1 118 ? 21.522 -0.740 -2.434 1.00 97.06 118 THR A N 1
ATOM 850 C CA . THR A 1 118 ? 21.378 0.723 -2.295 1.00 97.06 118 THR A CA 1
ATOM 851 C C . THR A 1 118 ? 22.494 1.493 -3.017 1.00 97.06 118 THR A C 1
ATOM 853 O O . THR A 1 118 ? 22.796 2.635 -2.672 1.00 97.06 118 THR A O 1
ATOM 856 N N . GLY A 1 119 ? 23.219 0.833 -3.928 1.00 92.31 119 GLY A N 1
ATOM 857 C CA . GLY A 1 119 ? 24.433 1.334 -4.586 1.00 92.31 119 GLY A CA 1
ATOM 858 C C . GLY A 1 119 ? 25.722 1.144 -3.773 1.00 92.31 119 GLY A C 1
ATOM 859 O O . GLY A 1 119 ? 26.799 1.029 -4.349 1.00 92.31 119 GLY A O 1
ATOM 860 N N . SER A 1 120 ? 25.630 1.066 -2.442 1.00 91.88 120 SER A N 1
ATOM 861 C CA . SER A 1 120 ? 26.780 0.856 -1.543 1.00 91.88 120 SER A CA 1
ATOM 862 C C . SER A 1 120 ? 26.656 -0.371 -0.642 1.00 91.88 120 SER A C 1
ATOM 864 O O . SER A 1 120 ? 27.673 -0.925 -0.233 1.00 91.88 120 SER A O 1
ATOM 866 N N . ASN A 1 121 ? 25.434 -0.815 -0.344 1.00 96.50 121 ASN A N 1
ATOM 867 C CA . ASN A 1 121 ? 25.154 -1.952 0.528 1.00 96.50 121 ASN A CA 1
ATOM 868 C C . ASN A 1 121 ? 24.030 -2.812 -0.048 1.00 96.50 121 ASN A C 1
ATOM 870 O O . ASN A 1 121 ? 23.191 -2.318 -0.797 1.00 96.50 121 ASN A O 1
ATOM 874 N N . ARG A 1 122 ? 23.979 -4.086 0.354 1.00 97.88 122 ARG A N 1
ATOM 875 C CA . ARG A 1 122 ? 22.811 -4.942 0.119 1.00 97.88 122 ARG A CA 1
ATOM 876 C C . ARG A 1 122 ? 21.809 -4.798 1.260 1.00 97.88 122 ARG A C 1
ATOM 878 O O . ARG A 1 122 ? 22.204 -4.697 2.421 1.00 97.88 122 ARG A O 1
ATOM 885 N N . ILE A 1 123 ? 20.527 -4.803 0.923 1.00 98.12 123 ILE A N 1
ATOM 886 C CA . ILE A 1 123 ? 19.411 -4.655 1.855 1.00 98.12 123 ILE A CA 1
ATOM 887 C C . ILE A 1 123 ? 18.350 -5.715 1.555 1.00 98.12 123 ILE A C 1
ATOM 889 O O . ILE A 1 123 ? 18.106 -6.031 0.396 1.00 98.12 123 ILE A O 1
ATOM 893 N N . THR A 1 124 ? 17.732 -6.245 2.608 1.00 98.12 124 THR A N 1
ATOM 894 C CA . THR A 1 124 ? 16.458 -6.974 2.565 1.00 98.12 124 THR A CA 1
ATOM 895 C C . THR A 1 124 ? 15.679 -6.546 3.797 1.00 98.12 124 THR A C 1
ATOM 897 O O . THR A 1 124 ? 16.176 -6.729 4.912 1.00 98.12 124 THR A O 1
ATOM 900 N N . ARG A 1 125 ? 14.522 -5.913 3.614 1.00 97.75 125 ARG A N 1
ATOM 901 C CA . ARG A 1 125 ? 13.682 -5.403 4.704 1.00 97.75 125 ARG A CA 1
ATOM 902 C C . ARG A 1 125 ? 12.211 -5.481 4.327 1.00 97.75 125 ARG A C 1
ATOM 904 O O . ARG A 1 125 ? 11.875 -5.290 3.164 1.00 97.75 125 ARG A O 1
ATOM 911 N N . VAL A 1 126 ? 11.382 -5.717 5.336 1.00 97.56 126 VAL A N 1
ATOM 912 C CA . VAL A 1 126 ? 9.940 -5.484 5.270 1.00 97.56 126 VAL A CA 1
ATOM 913 C C . VAL A 1 126 ? 9.679 -4.062 5.761 1.00 97.56 126 VAL A C 1
ATOM 915 O O . VAL A 1 126 ? 10.303 -3.621 6.732 1.00 97.56 126 VAL A O 1
ATOM 918 N N . TYR A 1 127 ? 8.818 -3.343 5.057 1.00 95.25 127 TYR A N 1
ATOM 919 C CA . TYR A 1 127 ? 8.332 -2.021 5.413 1.00 95.25 127 TYR A CA 1
ATOM 920 C C . TYR A 1 127 ? 6.830 -2.109 5.570 1.00 95.25 127 TYR A C 1
ATOM 922 O O . TYR A 1 127 ? 6.153 -2.513 4.629 1.00 95.25 127 TYR A O 1
ATOM 930 N N . ARG A 1 128 ? 6.362 -1.729 6.755 1.00 91.38 128 ARG A N 1
ATOM 931 C CA . ARG A 1 128 ? 4.950 -1.756 7.076 1.00 91.38 128 ARG A CA 1
ATOM 932 C C . ARG A 1 128 ? 4.201 -0.622 6.386 1.00 91.38 128 ARG A C 1
ATOM 934 O O . ARG A 1 128 ? 4.741 0.490 6.315 1.00 91.38 128 ARG A O 1
ATOM 941 N N . ASN A 1 129 ? 3.010 -0.915 5.891 1.00 87.56 129 ASN A N 1
ATOM 942 C CA . ASN A 1 129 ? 2.088 0.044 5.315 1.00 87.56 129 ASN A CA 1
ATOM 943 C C . ASN A 1 129 ? 0.801 0.057 6.143 1.00 87.56 129 ASN A C 1
ATOM 945 O O . ASN A 1 129 ? -0.033 -0.806 5.967 1.00 87.56 129 ASN A O 1
ATOM 949 N N . ASP A 1 130 ? 0.642 1.033 7.032 1.00 77.19 130 ASP A N 1
ATOM 950 C CA . ASP A 1 130 ? -0.512 1.089 7.945 1.00 77.19 130 ASP A CA 1
ATOM 951 C C . ASP A 1 130 ? -1.765 1.764 7.322 1.00 77.19 130 ASP A C 1
ATOM 953 O O . ASP A 1 130 ? -2.538 2.379 8.062 1.00 77.19 130 ASP A O 1
ATOM 957 N N . HIS A 1 131 ? -1.857 1.824 5.979 1.00 69.00 131 HIS A N 1
ATOM 958 C CA . HIS A 1 131 ? -2.826 2.564 5.125 1.00 69.00 131 HIS A CA 1
ATOM 959 C C . HIS A 1 131 ? -3.311 3.935 5.633 1.00 69.00 131 HIS A C 1
ATOM 961 O O . HIS A 1 131 ? -4.320 4.473 5.187 1.00 69.00 131 HIS A O 1
ATOM 967 N N . GLY A 1 132 ? -2.557 4.576 6.528 1.00 56.16 132 GLY A N 1
ATOM 968 C CA . GLY A 1 132 ? -3.020 5.780 7.196 1.00 56.16 132 GLY A CA 1
ATOM 969 C C . GLY A 1 132 ? -4.312 5.557 7.982 1.00 56.16 132 GLY A C 1
ATOM 970 O O . GLY A 1 132 ? -5.191 6.410 7.878 1.00 56.16 132 GLY A O 1
ATOM 971 N N . CYS A 1 133 ? -4.393 4.479 8.778 1.00 55.66 133 CYS A N 1
ATOM 972 C CA . CYS A 1 133 ? -5.401 4.241 9.818 1.00 55.66 133 CYS A CA 1
ATOM 973 C C . CYS A 1 133 ? -5.545 5.445 10.766 1.00 55.66 133 CYS A C 1
ATOM 975 O O . CYS A 1 133 ? -5.042 5.487 11.887 1.00 55.66 133 CYS A O 1
ATOM 977 N N . ALA A 1 134 ? -6.231 6.479 10.298 1.00 58.47 134 ALA A N 1
ATOM 978 C CA . ALA A 1 134 ? -6.528 7.677 11.046 1.00 58.47 134 ALA A CA 1
ATOM 979 C C . ALA A 1 134 ? -7.881 7.467 11.713 1.00 58.47 134 ALA A C 1
ATOM 981 O O . ALA A 1 134 ? -8.904 7.934 11.214 1.00 58.47 134 ALA A O 1
ATOM 982 N N . LEU A 1 135 ? -7.872 6.746 12.834 1.00 71.94 135 LEU A N 1
ATOM 983 C CA . LEU A 1 135 ? -9.048 6.695 13.686 1.00 71.94 135 LEU A CA 1
ATOM 984 C C . LEU A 1 135 ? -9.392 8.117 14.143 1.00 71.94 135 LEU A C 1
ATOM 986 O O . LEU A 1 135 ? -8.521 8.862 14.614 1.00 71.94 135 LEU A O 1
ATOM 990 N N . THR A 1 136 ? -10.645 8.511 13.965 1.00 81.56 136 THR A N 1
ATOM 991 C CA . THR A 1 136 ? -11.116 9.861 14.259 1.00 81.56 136 THR A CA 1
ATOM 992 C C . THR A 1 136 ? -11.982 9.844 15.508 1.00 81.56 136 THR A C 1
ATOM 994 O O . THR A 1 136 ? -12.943 9.094 15.594 1.00 81.56 136 THR A O 1
ATOM 997 N N . ASP A 1 137 ? -11.679 10.724 16.468 1.00 89.12 137 ASP A N 1
ATOM 998 C CA . ASP A 1 137 ? -12.451 10.788 17.711 1.00 89.12 137 ASP A CA 1
ATOM 999 C C . ASP A 1 137 ? -13.949 11.036 17.457 1.00 89.12 137 ASP A C 1
ATOM 1001 O O . ASP A 1 137 ? -14.350 11.987 16.769 1.00 89.12 137 ASP A O 1
ATOM 1005 N N . ASP A 1 138 ? -14.783 10.228 18.106 1.00 92.44 138 ASP A N 1
ATOM 1006 C CA . ASP A 1 138 ? -16.235 10.317 18.009 1.00 92.44 138 ASP A CA 1
ATOM 1007 C C . ASP A 1 138 ? -16.840 11.211 19.085 1.00 92.44 138 ASP A C 1
ATOM 1009 O O . ASP A 1 138 ? -16.356 11.308 20.219 1.00 92.44 138 ASP A O 1
ATOM 1013 N N . ASN A 1 139 ? -17.970 11.833 18.745 1.00 93.88 139 ASN A N 1
ATOM 1014 C CA . ASN A 1 139 ? -18.757 12.623 19.682 1.00 93.88 139 ASN A CA 1
ATOM 1015 C C . ASN A 1 139 ? -20.237 12.254 19.584 1.00 93.88 139 ASN A C 1
ATOM 1017 O O . ASN A 1 139 ? -20.863 12.405 18.533 1.00 93.88 139 ASN A O 1
ATOM 1021 N N . TYR A 1 140 ? -20.806 11.847 20.713 1.00 95.06 140 TYR A N 1
ATOM 1022 C CA . TYR A 1 140 ? -22.215 11.509 20.864 1.00 95.06 140 TYR A CA 1
ATOM 1023 C C . TYR A 1 140 ? -22.886 12.401 21.916 1.00 95.06 140 TYR A C 1
ATOM 1025 O O . TYR A 1 140 ? -22.274 13.286 22.509 1.00 95.06 140 TYR A O 1
ATOM 1033 N N . THR A 1 141 ? -24.194 12.238 22.112 1.00 94.75 141 THR A N 1
ATOM 1034 C CA . THR A 1 141 ? -24.930 12.940 23.171 1.00 94.75 141 THR A CA 1
ATOM 1035 C C . THR A 1 141 ? -25.914 11.980 23.818 1.00 94.75 141 THR A C 1
ATOM 1037 O O . THR A 1 141 ? -26.942 11.647 23.225 1.00 94.75 141 THR A O 1
ATOM 1040 N N . ALA A 1 142 ? -25.612 11.554 25.044 1.00 92.31 142 ALA A N 1
ATOM 1041 C CA . ALA A 1 142 ? -26.512 10.731 25.845 1.00 92.31 142 ALA A CA 1
ATOM 1042 C C . ALA A 1 142 ? -27.440 11.566 26.742 1.00 92.31 142 ALA A C 1
ATOM 1044 O O . ALA A 1 142 ? -27.145 12.698 27.132 1.00 92.31 142 ALA A O 1
ATOM 1045 N N . VAL A 1 143 ? -28.582 10.978 27.103 1.00 93.94 143 VAL A N 1
ATOM 1046 C CA . VAL A 1 143 ? -29.502 11.542 28.097 1.00 93.94 143 VAL A CA 1
ATOM 1047 C C . VAL A 1 143 ? -29.188 10.932 29.461 1.00 93.94 143 VAL A C 1
ATOM 1049 O O . VAL A 1 143 ? -28.989 9.725 29.572 1.00 93.94 143 VAL A O 1
ATOM 1052 N N . GLN A 1 144 ? -29.171 11.763 30.506 1.00 95.06 144 GLN A N 1
ATOM 1053 C CA . GLN A 1 144 ? -28.978 11.316 31.887 1.00 95.06 144 GLN A CA 1
ATOM 1054 C C . GLN A 1 144 ? -29.937 10.169 32.253 1.00 95.06 144 GLN A C 1
ATOM 1056 O O . GLN A 1 144 ? -31.117 10.202 31.903 1.00 95.06 144 GLN A O 1
ATOM 1061 N N . ASP A 1 145 ? -29.418 9.189 32.997 1.00 92.38 145 ASP A N 1
ATOM 1062 C CA . ASP A 1 145 ? -30.144 8.030 33.540 1.00 92.38 145 ASP A CA 1
ATOM 1063 C C . ASP A 1 145 ? -30.813 7.120 32.492 1.00 92.38 145 ASP A C 1
ATOM 1065 O O . ASP A 1 145 ? -31.591 6.232 32.847 1.00 92.38 145 ASP A O 1
ATOM 1069 N N . LEU A 1 146 ? -30.504 7.307 31.206 1.00 94.56 146 LEU A N 1
ATOM 1070 C CA . LEU A 1 146 ? -30.998 6.477 30.116 1.00 94.56 146 LEU A CA 1
ATOM 1071 C C . LEU A 1 146 ? -29.834 5.805 29.397 1.00 94.56 146 LEU A C 1
ATOM 1073 O O . LEU A 1 146 ? -28.835 6.443 29.070 1.00 94.56 146 LEU A O 1
ATOM 1077 N N . THR A 1 147 ? -29.991 4.514 29.110 1.00 95.69 147 THR A N 1
ATOM 1078 C CA . THR A 1 147 ? -29.075 3.807 28.217 1.00 95.69 147 THR A CA 1
ATOM 1079 C C . THR A 1 147 ? -29.172 4.414 26.820 1.00 95.69 147 THR A C 1
ATOM 1081 O O . THR A 1 147 ? -30.254 4.481 26.231 1.00 95.69 147 THR A O 1
ATOM 1084 N N . PHE A 1 148 ? -28.035 4.864 26.304 1.00 96.81 148 PHE A N 1
ATOM 1085 C CA . PHE A 1 148 ? -27.868 5.382 24.958 1.00 96.81 148 PHE A CA 1
ATOM 1086 C C . PHE A 1 148 ? -27.341 4.268 24.057 1.00 96.81 148 PHE A C 1
ATOM 1088 O O . PHE A 1 148 ? -26.348 3.629 24.392 1.00 96.81 148 PHE A O 1
ATOM 1095 N N . ARG A 1 149 ? -28.018 4.025 22.935 1.00 97.75 149 ARG A N 1
ATOM 1096 C CA . ARG A 1 149 ? -27.697 2.945 22.001 1.00 97.75 149 ARG A CA 1
ATOM 1097 C C . ARG A 1 149 ? -27.327 3.511 20.640 1.00 97.75 149 ARG A C 1
ATOM 1099 O O . ARG A 1 149 ? -28.063 4.343 20.108 1.00 97.75 149 ARG A O 1
ATOM 1106 N N . VAL A 1 150 ? -26.232 3.010 20.081 1.00 97.50 150 VAL A N 1
ATOM 1107 C CA . VAL A 1 150 ? -25.735 3.351 18.749 1.00 97.50 150 VAL A CA 1
ATOM 1108 C C . VAL A 1 150 ? -25.569 2.068 17.944 1.00 97.50 150 VAL A C 1
ATOM 1110 O O . VAL A 1 150 ? -24.846 1.158 18.346 1.00 97.50 150 VAL A O 1
ATOM 1113 N N . ASP A 1 151 ? -26.255 1.988 16.807 1.00 96.00 151 ASP A N 1
ATOM 1114 C CA . ASP A 1 151 ? -26.087 0.878 15.868 1.00 96.00 151 ASP A CA 1
ATOM 1115 C C . ASP A 1 151 ? -24.785 1.046 15.069 1.00 96.00 151 ASP A C 1
ATOM 1117 O O . ASP A 1 151 ? -24.357 2.172 14.816 1.00 96.00 151 ASP A O 1
ATOM 1121 N N . ALA A 1 152 ? -24.200 -0.059 14.597 1.00 91.56 152 ALA A N 1
ATOM 1122 C CA . ALA A 1 152 ? -22.918 -0.087 13.880 1.00 91.56 152 ALA A CA 1
ATOM 1123 C C . ALA A 1 152 ? -22.793 0.945 12.742 1.00 91.56 152 ALA A C 1
ATOM 1125 O O . ALA A 1 152 ? -21.751 1.567 12.576 1.00 91.56 152 ALA A O 1
ATOM 1126 N N . ALA A 1 153 ? -23.876 1.202 11.999 1.00 90.25 153 ALA A N 1
ATOM 1127 C CA . ALA A 1 153 ? -23.880 2.171 10.898 1.00 90.25 153 ALA A CA 1
ATOM 1128 C C . ALA A 1 153 ? -23.592 3.627 11.326 1.00 90.25 153 ALA A C 1
ATOM 1130 O O . ALA A 1 153 ? -23.235 4.445 10.484 1.00 90.25 153 ALA A O 1
ATOM 1131 N N . ALA A 1 154 ? -23.776 3.956 12.606 1.00 93.12 154 ALA A N 1
ATOM 1132 C CA . ALA A 1 154 ? -23.430 5.245 13.211 1.00 93.12 154 ALA A CA 1
ATOM 1133 C C . ALA A 1 154 ? -22.435 5.082 14.379 1.00 93.12 154 ALA A C 1
ATOM 1135 O O . ALA A 1 154 ? -22.260 6.000 15.182 1.00 93.12 154 ALA A O 1
ATOM 1136 N N . GLY A 1 155 ? -21.854 3.886 14.504 1.00 92.94 155 GLY A N 1
ATOM 1137 C CA . GLY A 1 155 ? -20.945 3.494 15.569 1.00 92.94 155 GLY A CA 1
ATOM 1138 C C . GLY A 1 155 ? -19.582 4.160 15.454 1.00 92.94 155 GLY A C 1
ATOM 1139 O O . GLY A 1 155 ? -19.376 5.047 14.622 1.00 92.94 155 GLY A O 1
ATOM 1140 N N . VAL A 1 156 ? -18.654 3.703 16.290 1.00 91.50 156 VAL A N 1
ATOM 1141 C CA . VAL A 1 156 ? -17.331 4.330 16.442 1.00 91.50 156 VAL A CA 1
ATOM 1142 C C . VAL A 1 156 ? -16.466 4.254 15.186 1.00 91.50 156 VAL A C 1
ATOM 1144 O O . VAL A 1 156 ? -15.510 4.986 15.068 1.00 91.50 156 VAL A O 1
ATOM 1147 N N . THR A 1 157 ? -16.816 3.392 14.230 1.00 87.75 157 THR A N 1
ATOM 1148 C CA . THR A 1 157 ? -16.095 3.254 12.957 1.00 87.75 157 THR A CA 1
ATOM 1149 C C . THR A 1 157 ? -16.782 3.978 11.800 1.00 87.75 157 THR A C 1
ATOM 1151 O O . THR A 1 157 ? -16.405 3.801 10.646 1.00 87.75 157 THR A O 1
ATOM 1154 N N . SER A 1 158 ? -17.865 4.724 12.052 1.00 87.75 158 SER A N 1
ATOM 1155 C CA . SER A 1 158 ? -18.690 5.314 10.981 1.00 87.75 158 SER A CA 1
ATOM 1156 C C . SER A 1 158 ? -18.017 6.480 10.247 1.00 87.75 158 SER A C 1
ATOM 1158 O O . SER A 1 158 ? -18.415 6.828 9.134 1.00 87.75 158 SER A O 1
ATOM 1160 N N . ASN A 1 159 ? -17.012 7.081 10.874 1.00 80.56 159 ASN A N 1
ATOM 1161 C CA . ASN A 1 159 ? -16.164 8.162 10.375 1.00 80.56 159 ASN A CA 1
ATOM 1162 C C . ASN A 1 159 ? -14.716 7.707 10.105 1.00 80.56 159 ASN A C 1
ATOM 1164 O O . ASN A 1 159 ? -13.909 8.534 9.678 1.00 80.56 159 ASN A O 1
ATOM 1168 N N . ASP A 1 160 ? -14.412 6.429 10.325 1.00 79.88 160 ASP A N 1
ATOM 1169 C CA . ASP A 1 160 ? -13.102 5.831 10.092 1.00 79.88 160 ASP A CA 1
ATOM 1170 C C . ASP A 1 160 ? -13.027 5.186 8.703 1.00 79.88 160 ASP A C 1
ATOM 1172 O O . ASP A 1 160 ? -14.042 4.947 8.037 1.00 79.88 160 ASP A O 1
ATOM 1176 N N . GLN A 1 161 ? -11.807 4.898 8.244 1.00 67.62 161 GLN A N 1
ATOM 1177 C CA . GLN A 1 161 ? -11.613 4.134 7.012 1.00 67.62 161 GLN A CA 1
ATOM 1178 C C . GLN A 1 161 ? -12.150 2.701 7.186 1.00 67.62 161 GLN A C 1
ATOM 1180 O O . GLN A 1 161 ? -12.199 2.174 8.295 1.00 67.62 161 GLN A O 1
ATOM 1185 N N . SER A 1 162 ? -12.617 2.096 6.092 1.00 59.19 162 SER A N 1
ATOM 1186 C CA . SER A 1 162 ? -13.275 0.785 6.079 1.00 59.19 162 SER A CA 1
ATOM 1187 C C . SER A 1 162 ? -12.328 -0.352 5.703 1.00 59.19 162 SER A C 1
ATOM 1189 O O . SER A 1 162 ? -11.536 -0.201 4.779 1.00 59.19 162 SER A O 1
ATOM 1191 N N . GLY A 1 163 ? -12.488 -1.518 6.331 1.00 60.44 163 GLY A N 1
ATOM 1192 C CA . GLY A 1 163 ? -11.646 -2.695 6.111 1.00 60.44 163 GLY A CA 1
ATOM 1193 C C . GLY A 1 163 ? -12.019 -3.841 7.063 1.00 60.44 163 GLY A C 1
ATOM 1194 O O . GLY A 1 163 ? -12.986 -3.724 7.826 1.00 60.44 163 GLY A O 1
ATOM 1195 N N . PRO A 1 164 ? -11.338 -4.998 6.981 1.00 56.47 164 PRO A N 1
ATOM 1196 C CA . PRO A 1 164 ? -11.694 -6.190 7.743 1.00 56.47 164 PRO A CA 1
ATOM 1197 C C . PRO A 1 164 ? -11.194 -6.100 9.191 1.00 56.47 164 PRO A C 1
ATOM 1199 O O . PRO A 1 164 ? -10.216 -6.738 9.566 1.00 56.47 164 PRO A O 1
ATOM 1202 N N . TYR A 1 165 ? -11.893 -5.341 10.030 1.00 68.69 165 TYR A N 1
ATOM 1203 C CA . TYR A 1 165 ? -11.535 -5.170 11.439 1.00 68.69 165 TYR A CA 1
ATOM 1204 C C . TYR A 1 165 ? -12.677 -5.560 12.372 1.00 68.69 165 TYR A C 1
ATOM 1206 O O . TYR A 1 165 ? -13.852 -5.536 12.005 1.00 68.69 165 TYR A O 1
ATOM 1214 N N . THR A 1 166 ? -12.327 -5.889 13.614 1.00 77.12 166 THR A N 1
ATOM 1215 C CA . THR A 1 166 ? -13.300 -5.930 14.712 1.00 77.12 166 THR A CA 1
ATOM 1216 C C . THR A 1 166 ? -12.930 -4.902 15.758 1.00 77.12 166 THR A C 1
ATOM 1218 O O . THR A 1 166 ? -11.755 -4.750 16.066 1.00 77.12 166 THR A O 1
ATOM 1221 N N . VAL A 1 167 ? -13.911 -4.231 16.340 1.00 87.31 167 VAL A N 1
ATOM 1222 C CA . VAL A 1 167 ? -13.672 -3.238 17.387 1.00 87.31 167 VAL A CA 1
ATOM 1223 C C . VAL A 1 167 ? -13.491 -3.921 18.743 1.00 87.31 167 VAL A C 1
ATOM 1225 O O . VAL A 1 167 ? -14.224 -4.852 19.084 1.00 87.31 167 VAL A O 1
ATOM 1228 N N . ALA A 1 168 ? -12.535 -3.447 19.540 1.00 89.06 168 ALA A N 1
ATOM 1229 C CA . ALA A 1 168 ? -12.395 -3.827 20.940 1.00 89.06 168 ALA A CA 1
ATOM 1230 C C . ALA A 1 168 ? -12.300 -2.607 21.852 1.00 89.06 168 ALA A C 1
ATOM 1232 O O . ALA A 1 168 ? -11.757 -1.565 21.495 1.00 89.06 168 ALA A O 1
ATOM 1233 N N . LEU A 1 169 ? -12.822 -2.762 23.068 1.00 92.75 169 LEU A N 1
ATOM 1234 C CA . LEU A 1 169 ? -12.701 -1.756 24.113 1.00 92.75 169 LEU A CA 1
ATOM 1235 C C . LEU A 1 169 ? -11.275 -1.775 24.679 1.00 92.75 169 LEU A C 1
ATOM 1237 O O . LEU A 1 169 ? -10.830 -2.802 25.191 1.00 92.75 169 LEU A O 1
ATOM 1241 N N . ASP A 1 170 ? -10.594 -0.634 24.629 1.00 91.75 170 ASP A N 1
ATOM 1242 C CA . ASP A 1 170 ? -9.263 -0.438 25.212 1.00 91.75 170 ASP A CA 1
ATOM 1243 C C . ASP A 1 170 ? -9.367 0.107 26.639 1.00 91.75 170 ASP A C 1
ATOM 1245 O O . ASP A 1 170 ? -8.907 -0.513 27.599 1.00 91.75 170 ASP A O 1
ATOM 1249 N N . THR A 1 171 ? -10.031 1.255 26.792 1.00 93.06 171 THR A N 1
ATOM 1250 C CA . THR A 1 171 ? -10.183 1.928 28.086 1.00 93.06 171 THR A CA 1
ATOM 1251 C C . THR A 1 171 ? -11.665 2.196 28.357 1.00 93.06 171 THR A C 1
ATOM 1253 O O . THR A 1 171 ? -12.291 2.891 27.558 1.00 93.06 171 THR A O 1
ATOM 1256 N N . PRO A 1 172 ? -12.248 1.686 29.460 1.00 96.00 172 PRO A N 1
ATOM 1257 C CA . PRO A 1 172 ? -13.654 1.914 29.778 1.00 96.00 172 PRO A CA 1
ATOM 1258 C C . PRO A 1 172 ? -13.929 3.364 30.216 1.00 96.00 172 PRO A C 1
ATOM 1260 O O . PRO A 1 172 ? -13.009 4.052 30.667 1.00 96.00 172 PRO A O 1
ATOM 1263 N N . PRO A 1 173 ? -15.201 3.801 30.161 1.00 97.19 173 PRO A N 1
ATOM 1264 C CA . PRO A 1 173 ? -15.617 5.091 30.697 1.00 97.19 173 PRO A CA 1
ATOM 1265 C C . PRO A 1 173 ? -15.459 5.182 32.221 1.00 97.19 173 PRO A C 1
ATOM 1267 O O . PRO A 1 173 ? -15.418 4.171 32.927 1.00 97.19 173 PRO A O 1
ATOM 1270 N N . THR A 1 174 ? -15.376 6.408 32.745 1.00 97.69 174 THR A N 1
ATOM 1271 C CA . THR A 1 174 ? -15.153 6.667 34.184 1.00 97.69 174 THR A CA 1
ATOM 1272 C C . THR A 1 174 ? -16.435 6.963 34.960 1.00 97.69 174 THR A C 1
ATOM 1274 O O . THR A 1 174 ? -16.457 6.825 36.185 1.00 97.69 174 THR A O 1
ATOM 1277 N N . HIS A 1 175 ? -17.507 7.333 34.261 1.00 96.25 175 HIS A N 1
ATOM 1278 C CA . HIS A 1 175 ? -18.799 7.723 34.816 1.00 96.25 175 HIS A CA 1
ATOM 1279 C C . HIS A 1 175 ? -19.970 6.963 34.181 1.00 96.25 175 HIS A C 1
ATOM 1281 O O . HIS A 1 175 ? -21.120 7.396 34.275 1.00 96.25 175 HIS A O 1
ATOM 1287 N N . GLY A 1 176 ? -19.717 5.767 33.658 1.00 95.56 176 GLY A N 1
ATOM 1288 C CA . GLY A 1 176 ? -20.727 4.856 33.138 1.00 95.56 176 GLY A CA 1
ATOM 1289 C C . GLY A 1 176 ? -20.140 3.490 32.807 1.00 95.56 176 GLY A C 1
ATOM 1290 O O . GLY A 1 176 ? -19.030 3.149 33.213 1.00 95.56 176 GLY A O 1
ATOM 1291 N N . THR A 1 177 ? -20.895 2.701 32.055 1.00 97.50 177 THR A N 1
ATOM 1292 C CA . THR A 1 177 ? -20.425 1.452 31.447 1.00 97.50 177 THR A CA 1
ATOM 1293 C C . THR A 1 177 ? -20.732 1.465 29.961 1.00 97.50 177 THR A C 1
ATOM 1295 O O . THR A 1 177 ? -21.787 1.961 29.566 1.00 97.50 177 THR A O 1
ATOM 1298 N N . VAL A 1 178 ? -19.851 0.869 29.161 1.00 98.25 178 VAL A N 1
ATOM 1299 C CA . VAL A 1 178 ? -20.067 0.656 27.729 1.00 98.25 178 VAL A CA 1
ATOM 1300 C C . VAL A 1 178 ? -20.045 -0.840 27.423 1.00 98.25 178 VAL A C 1
ATOM 1302 O O . VAL A 1 178 ? -19.164 -1.553 27.904 1.00 98.25 178 VAL A O 1
ATOM 1305 N N . ASP A 1 179 ? -21.026 -1.304 26.656 1.00 97.38 179 ASP A N 1
ATOM 1306 C CA . ASP A 1 179 ? -21.018 -2.611 25.998 1.00 97.38 179 ASP A CA 1
ATOM 1307 C C . ASP A 1 179 ? -20.752 -2.369 24.507 1.00 97.38 179 ASP A C 1
ATOM 1309 O O . ASP A 1 179 ? -21.648 -1.952 23.771 1.00 97.38 179 ASP A O 1
ATOM 1313 N N . LEU A 1 180 ? -19.485 -2.504 24.101 1.00 97.00 180 LEU A N 1
ATOM 1314 C CA . LEU A 1 180 ? -19.004 -2.232 22.744 1.00 97.00 180 LEU A CA 1
ATOM 1315 C C . LEU A 1 180 ? -19.006 -3.529 21.934 1.00 97.00 180 LEU A C 1
ATOM 1317 O O . LEU A 1 180 ? -18.309 -4.487 22.276 1.00 97.00 180 LEU A O 1
ATOM 1321 N N . ALA A 1 181 ? -19.790 -3.554 20.862 1.00 95.25 181 ALA A N 1
ATOM 1322 C CA . ALA A 1 181 ? -19.861 -4.676 19.945 1.00 95.25 181 ALA A CA 1
ATOM 1323 C C . ALA A 1 181 ? -18.700 -4.645 18.938 1.00 95.25 181 ALA A C 1
ATOM 1325 O O . ALA A 1 181 ? -18.174 -3.592 18.580 1.00 95.25 181 ALA A O 1
ATOM 1326 N N . ALA A 1 182 ? -18.325 -5.828 18.446 1.00 90.44 182 ALA A N 1
ATOM 1327 C CA . ALA A 1 182 ? -17.222 -6.003 17.499 1.00 90.44 182 ALA A CA 1
ATOM 1328 C C . ALA A 1 182 ? -17.448 -5.312 16.140 1.00 90.44 182 ALA A C 1
ATOM 1330 O O . ALA A 1 182 ? -16.489 -5.114 15.402 1.00 90.44 182 ALA A O 1
ATOM 1331 N N . ASP A 1 183 ? -18.693 -4.963 15.808 1.00 89.94 183 ASP A N 1
ATOM 1332 C CA . ASP A 1 183 ? -19.079 -4.239 14.592 1.00 89.94 183 ASP A CA 1
ATOM 1333 C C . ASP A 1 183 ? -19.061 -2.706 14.763 1.00 89.94 183 ASP A C 1
ATOM 1335 O O . ASP A 1 183 ? -19.464 -1.987 13.854 1.00 89.94 183 ASP A O 1
ATOM 1339 N N . GLY A 1 184 ? -18.621 -2.204 15.923 1.00 92.25 184 GLY A N 1
ATOM 1340 C CA . GLY A 1 184 ? -18.532 -0.776 16.232 1.00 92.25 184 GLY A CA 1
ATOM 1341 C C . GLY A 1 184 ? -19.807 -0.155 16.808 1.00 92.25 184 GLY A C 1
ATOM 1342 O O . GLY A 1 184 ? -19.778 1.007 17.220 1.00 92.25 184 GLY A O 1
ATOM 1343 N N . GLY A 1 185 ? -20.916 -0.900 16.892 1.00 95.94 185 GLY A N 1
ATOM 1344 C CA . GLY A 1 185 ? -22.097 -0.479 17.653 1.00 95.94 185 GLY A CA 1
ATOM 1345 C C . GLY A 1 185 ? -21.865 -0.568 19.165 1.00 95.94 185 GLY A C 1
ATOM 1346 O O . GLY A 1 185 ? -21.044 -1.359 19.626 1.00 95.94 185 GLY A O 1
ATOM 1347 N N . PHE A 1 186 ? -22.586 0.215 19.969 1.00 98.00 186 PHE A N 1
ATOM 1348 C CA . PHE A 1 186 ? -22.437 0.163 21.428 1.00 98.00 186 PHE A CA 1
ATOM 1349 C C . PHE A 1 186 ? -23.682 0.595 22.207 1.00 98.00 186 PHE A C 1
ATOM 1351 O O . PHE A 1 186 ? -24.492 1.398 21.738 1.00 98.00 186 PHE A O 1
ATOM 1358 N N . ASP A 1 187 ? -23.780 0.100 23.443 1.00 98.06 187 ASP A N 1
ATOM 1359 C CA . ASP A 1 187 ? -24.700 0.595 24.468 1.00 98.06 187 ASP A CA 1
ATOM 1360 C C . ASP A 1 187 ? -23.907 1.294 25.585 1.00 98.06 187 ASP A C 1
ATOM 1362 O O . ASP A 1 187 ? -23.074 0.677 26.250 1.00 98.06 187 ASP A O 1
ATOM 1366 N N . TYR A 1 188 ? -24.191 2.570 25.844 1.00 97.75 188 TYR A N 1
ATOM 1367 C CA . TYR A 1 188 ? -23.641 3.326 26.971 1.00 97.75 188 TYR A CA 1
ATOM 1368 C C . TYR A 1 188 ? -24.700 3.537 28.056 1.00 97.75 188 TYR A C 1
ATOM 1370 O O . TYR A 1 188 ? -25.794 4.028 27.787 1.00 97.75 188 TYR A O 1
ATOM 1378 N N . THR A 1 189 ? -24.374 3.197 29.304 1.00 97.25 189 THR A N 1
ATOM 1379 C CA . THR A 1 189 ? -25.237 3.431 30.471 1.00 97.25 189 THR A CA 1
ATOM 1380 C C . THR A 1 189 ? -24.520 4.349 31.467 1.00 97.25 189 THR A C 1
ATOM 1382 O O . THR A 1 189 ? -23.554 3.904 32.094 1.00 97.25 189 THR A O 1
ATOM 1385 N N . PRO A 1 190 ? -24.970 5.609 31.641 1.00 97.19 190 PRO A N 1
ATOM 1386 C CA . PRO A 1 190 ? -24.383 6.529 32.611 1.00 97.19 190 PRO A CA 1
ATOM 1387 C C . PRO A 1 190 ? -24.541 6.029 34.052 1.00 97.19 190 PRO A C 1
ATOM 1389 O O . PRO A 1 190 ? -25.524 5.372 34.404 1.00 97.19 190 PRO A O 1
ATOM 1392 N N . THR A 1 191 ? -23.618 6.422 34.925 1.00 97.25 191 THR A N 1
ATOM 1393 C CA . THR A 1 191 ? -23.803 6.299 36.375 1.00 97.25 191 THR A CA 1
ATOM 1394 C C . THR A 1 191 ? -25.015 7.140 36.790 1.00 97.25 191 THR A C 1
ATOM 1396 O O . THR A 1 191 ? -25.079 8.311 36.405 1.00 97.25 191 THR A O 1
ATOM 1399 N N . PRO A 1 192 ? -25.957 6.604 37.591 1.00 96.31 192 PRO A N 1
ATOM 1400 C CA . PRO A 1 192 ? -27.149 7.346 37.985 1.00 96.31 192 PRO A CA 1
ATOM 1401 C C . PRO A 1 192 ? -26.829 8.727 38.572 1.00 96.31 192 PRO A C 1
ATOM 1403 O O . PRO A 1 192 ? -26.027 8.848 39.502 1.00 96.31 192 PRO A O 1
ATOM 1406 N N . GLY A 1 193 ? -27.461 9.768 38.034 1.00 93.81 193 GLY A N 1
ATOM 1407 C CA . GLY A 1 193 ? -27.273 11.160 38.436 1.00 93.81 193 GLY A CA 1
ATOM 1408 C C . GLY A 1 193 ? -26.024 11.852 37.876 1.00 93.81 193 GLY A C 1
ATOM 1409 O O . GLY A 1 193 ? -25.822 13.032 38.168 1.00 93.81 193 GLY A O 1
ATOM 1410 N N . PHE A 1 194 ? -25.196 11.181 37.069 1.00 94.56 194 PHE A N 1
ATOM 1411 C CA . PHE A 1 194 ? -24.062 11.824 36.403 1.00 94.56 194 PHE A CA 1
ATOM 1412 C C . PHE A 1 194 ? -24.530 12.793 35.306 1.00 94.56 194 PHE A C 1
ATOM 1414 O O . PHE A 1 194 ? -25.512 12.545 34.604 1.00 94.56 194 PHE A O 1
ATOM 1421 N N . THR A 1 195 ? -23.814 13.910 35.169 1.00 92.19 195 THR A N 1
ATOM 1422 C CA . THR A 1 195 ? -23.920 14.855 34.052 1.00 92.19 195 THR A CA 1
ATOM 1423 C C . THR A 1 195 ? -22.526 15.361 33.717 1.00 92.19 195 THR A C 1
ATOM 1425 O O . THR A 1 195 ? -21.792 15.758 34.624 1.00 92.19 195 THR A O 1
ATOM 1428 N N . GLY A 1 196 ? -22.192 15.431 32.437 1.00 93.31 196 GLY A N 1
ATOM 1429 C CA . GLY A 1 196 ? -20.874 15.836 31.961 1.00 93.31 196 GLY A CA 1
ATOM 1430 C C . GLY A 1 196 ? -20.445 14.944 30.806 1.00 93.31 196 GLY A C 1
ATOM 1431 O O . GLY A 1 196 ? -21.182 14.034 30.442 1.00 93.31 196 GLY A O 1
ATOM 1432 N N . ALA A 1 197 ? -19.272 15.225 30.245 1.00 94.62 197 ALA A N 1
ATOM 1433 C CA . ALA A 1 197 ? -18.663 14.350 29.253 1.00 94.62 197 ALA A CA 1
ATOM 1434 C C . ALA A 1 197 ? -18.065 13.121 29.944 1.00 94.62 197 ALA A C 1
ATOM 1436 O O . ALA A 1 197 ? -17.424 13.250 30.994 1.00 94.62 197 ALA A O 1
ATOM 1437 N N . ASP A 1 198 ? -18.243 11.959 29.333 1.00 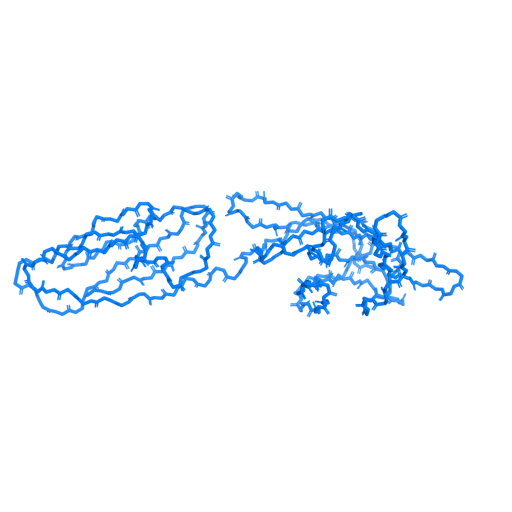97.12 198 ASP A N 1
ATOM 1438 C CA . ASP A 1 198 ? -17.511 10.741 29.663 1.00 97.12 198 ASP A CA 1
ATOM 1439 C C . ASP A 1 198 ? -16.915 10.162 28.380 1.00 97.12 198 ASP A C 1
ATOM 1441 O O . ASP A 1 198 ? -17.405 10.426 27.282 1.00 97.12 198 ASP A O 1
ATOM 1445 N N . SER A 1 199 ? -15.828 9.410 28.487 1.00 95.88 199 SER A N 1
ATOM 1446 C CA . SER A 1 199 ? -15.134 8.912 27.301 1.00 95.88 199 SER A CA 1
ATOM 1447 C C . SER A 1 199 ? -14.560 7.529 27.513 1.00 95.88 199 SER A C 1
ATOM 1449 O O . SER A 1 199 ? -14.111 7.178 28.602 1.00 95.88 199 SER A O 1
ATOM 1451 N N . PHE A 1 200 ? -14.567 6.744 26.444 1.00 95.94 200 PHE A N 1
ATOM 1452 C CA . PHE A 1 200 ? -13.923 5.442 26.372 1.00 95.94 200 PHE A CA 1
ATOM 1453 C C . PHE A 1 200 ? -12.977 5.405 25.173 1.00 95.94 200 PHE A C 1
ATOM 1455 O O . PHE A 1 200 ? -13.080 6.227 24.265 1.00 95.94 200 PHE A 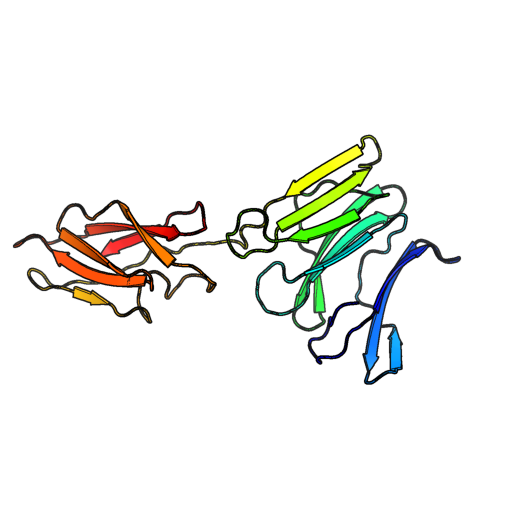O 1
ATOM 1462 N N . ARG A 1 201 ? -12.019 4.480 25.178 1.00 92.75 201 ARG A N 1
ATOM 1463 C CA . ARG A 1 201 ? -11.098 4.268 24.052 1.00 92.75 201 ARG A CA 1
ATOM 1464 C C . ARG A 1 201 ? -11.347 2.918 23.414 1.00 92.75 201 ARG A C 1
ATOM 1466 O O . ARG A 1 201 ? -11.650 1.963 24.131 1.00 92.75 201 ARG A O 1
ATOM 1473 N N . TYR A 1 202 ? -11.182 2.839 22.103 1.00 89.88 202 TYR A N 1
ATOM 1474 C CA . TYR A 1 202 ? -11.329 1.615 21.330 1.00 89.88 202 TYR A CA 1
ATOM 1475 C C . TYR A 1 202 ? -10.124 1.386 20.412 1.00 89.88 202 TYR A C 1
ATOM 1477 O O . TYR A 1 202 ? -9.383 2.313 20.081 1.00 89.88 202 TYR A O 1
ATOM 1485 N N . THR A 1 203 ? -9.926 0.127 20.036 1.00 82.94 203 THR A N 1
ATOM 1486 C CA . THR A 1 203 ? -8.969 -0.317 19.020 1.00 82.94 203 THR A CA 1
ATOM 1487 C C . THR A 1 203 ? -9.690 -1.056 17.911 1.00 82.94 203 THR A C 1
ATOM 1489 O O . THR A 1 203 ? -10.763 -1.631 18.120 1.00 82.94 203 THR A O 1
ATOM 1492 N N . LEU A 1 204 ? -9.049 -1.113 16.749 1.00 77.81 204 LEU A N 1
ATOM 1493 C CA . LEU A 1 204 ? -9.355 -2.103 15.729 1.00 77.81 204 LEU A CA 1
ATOM 1494 C C . LEU A 1 204 ? -8.462 -3.331 15.974 1.00 77.81 204 LEU A C 1
ATOM 1496 O O . LEU A 1 204 ? -7.241 -3.271 15.884 1.00 77.81 204 LEU A O 1
ATOM 1500 N N . VAL A 1 205 ? -9.053 -4.458 16.369 1.00 64.88 205 VAL A N 1
ATOM 1501 C CA . VAL A 1 205 ? -8.339 -5.724 16.595 1.00 64.88 205 VAL A CA 1
ATOM 1502 C C . VAL A 1 205 ? -7.777 -6.221 15.267 1.00 64.88 205 VAL A C 1
ATOM 1504 O O . VAL A 1 205 ? -8.519 -6.356 14.297 1.00 64.88 205 VAL A O 1
ATOM 1507 N N . GLY A 1 206 ? -6.477 -6.516 15.264 1.00 57.78 206 GLY A N 1
ATOM 1508 C CA . GLY A 1 206 ? -5.673 -6.714 14.053 1.00 57.78 206 GLY A CA 1
ATOM 1509 C C . GLY A 1 206 ? -4.660 -5.587 13.847 1.00 57.78 206 GLY A C 1
ATOM 1510 O O . GLY A 1 206 ? -3.690 -5.787 13.139 1.00 57.78 206 GLY A O 1
ATOM 1511 N N . TRP A 1 207 ? -4.823 -4.462 14.554 1.00 54.47 207 TRP A N 1
ATOM 1512 C CA . TRP A 1 207 ? -4.064 -3.230 14.347 1.00 54.47 207 TRP A CA 1
ATOM 1513 C C . TRP A 1 207 ? -3.471 -2.697 15.667 1.00 54.47 207 TRP A C 1
ATOM 1515 O O . TRP A 1 207 ? -3.998 -3.004 16.742 1.00 54.47 207 TRP A O 1
ATOM 1525 N N . PRO A 1 208 ? -2.384 -1.899 15.649 1.00 48.41 208 PRO A N 1
ATOM 1526 C CA . PRO A 1 208 ? -1.757 -1.361 16.859 1.00 48.41 208 PRO A CA 1
ATOM 1527 C C . PRO A 1 208 ? -2.322 -0.012 17.331 1.00 48.41 208 PRO A C 1
ATOM 1529 O O . PRO A 1 208 ? -1.949 0.422 18.424 1.00 48.41 208 PRO A O 1
ATOM 1532 N N . ASP A 1 209 ? -3.182 0.649 16.551 1.00 54.38 209 ASP A N 1
ATOM 1533 C CA . ASP A 1 209 ? -3.661 2.006 16.846 1.00 54.38 209 ASP A CA 1
ATOM 1534 C C . ASP A 1 209 ? -4.978 2.052 17.654 1.00 54.38 209 ASP A C 1
ATOM 1536 O O . ASP A 1 209 ? -5.784 1.119 17.666 1.00 54.38 209 ASP A O 1
ATOM 1540 N N . VAL A 1 210 ? -5.161 3.162 18.384 1.00 53.84 210 VAL A N 1
ATOM 1541 C CA . VAL A 1 210 ? -6.193 3.415 19.415 1.00 53.84 210 VAL A CA 1
ATOM 1542 C C . VAL A 1 210 ? -6.886 4.769 19.180 1.00 53.84 210 VAL A C 1
ATOM 1544 O O . VAL A 1 210 ? -6.192 5.784 19.124 1.00 53.84 210 VAL A O 1
ATOM 1547 N N . ALA A 1 211 ? -8.224 4.831 19.192 1.00 58.19 211 ALA A N 1
ATOM 1548 C CA . ALA A 1 211 ? -9.016 6.080 19.192 1.00 58.19 211 ALA A CA 1
ATOM 1549 C C . ALA A 1 211 ? -9.905 6.241 20.429 1.00 58.19 211 ALA A C 1
ATOM 1551 O O . ALA A 1 211 ? -10.031 5.321 21.242 1.00 58.19 211 ALA A O 1
ATOM 1552 N N . ALA A 1 212 ? -10.478 7.435 20.616 1.00 57.06 212 ALA A N 1
ATOM 1553 C CA . ALA A 1 212 ? -11.408 7.737 21.698 1.00 57.06 212 ALA A CA 1
ATOM 1554 C C . ALA A 1 212 ? -12.819 8.055 21.181 1.00 57.06 212 ALA A C 1
ATOM 1556 O O . ALA A 1 212 ? -12.997 8.772 20.205 1.00 57.06 212 ALA A O 1
ATOM 1557 N N . ALA A 1 213 ? -13.834 7.597 21.909 1.00 60.44 213 ALA A N 1
ATOM 1558 C CA . ALA A 1 213 ? -15.224 7.994 21.725 1.00 60.44 213 ALA A CA 1
ATOM 1559 C C . ALA A 1 213 ? -15.718 8.730 22.980 1.00 60.44 213 ALA A C 1
ATOM 1561 O O . ALA A 1 213 ? -15.541 8.253 24.106 1.00 60.44 213 ALA A O 1
ATOM 1562 N N . THR A 1 214 ? -16.330 9.902 22.792 1.00 76.44 214 THR A N 1
ATOM 1563 C CA . THR A 1 214 ? -16.860 10.751 23.875 1.00 76.44 214 THR A CA 1
ATOM 1564 C C . THR A 1 214 ? -18.386 10.814 23.805 1.00 76.44 214 THR A C 1
ATOM 1566 O O . THR A 1 214 ? -18.948 11.045 22.733 1.00 76.44 214 THR A O 1
ATOM 1569 N N . VAL A 1 215 ? -19.063 10.610 24.940 1.00 50.22 215 VAL A N 1
ATOM 1570 C CA . VAL A 1 215 ? -20.534 10.545 25.066 1.00 50.22 215 VAL A CA 1
ATOM 1571 C C . VAL A 1 215 ? -21.066 11.582 26.055 1.00 50.22 215 VAL A C 1
ATOM 1573 O O . VAL A 1 215 ? -20.365 11.878 27.055 1.00 50.22 215 VAL A O 1
#

Radius of gyration: 23.34 Å; Cα contacts (8 Å, |Δi|>4): 530; chains: 1; bounding box: 58×26×67 Å

Mean predicted aligned error: 9.07 Å

Sequence (215 aa):
WADVDGDGDLDVLLTGSSLAGSQTLVYRNDGGSFVERPAGLLRVSDSALAAGDYDADGDLDILLIGQSGSQAVTRLYRNDGGAFVTIQTGLPGVQEGSVEWGDYDGDGDLDILLSGSTGSNRITRVYRNDHGCALTDDNYTAVQDLTFRVDAAAGVTSNDQSGPYTVALDTPPTHGTVDLAADGGFDYTPTPGFTGADSFRYTLVGWPDVAAATV

Nearest PDB structures (foldseek):
  8fxr-assembly1_73  TM=8.005E-01  e=1.387E-04  Agrobacterium phage Milano
  8fxr-assembly1_S3  TM=8.096E-01 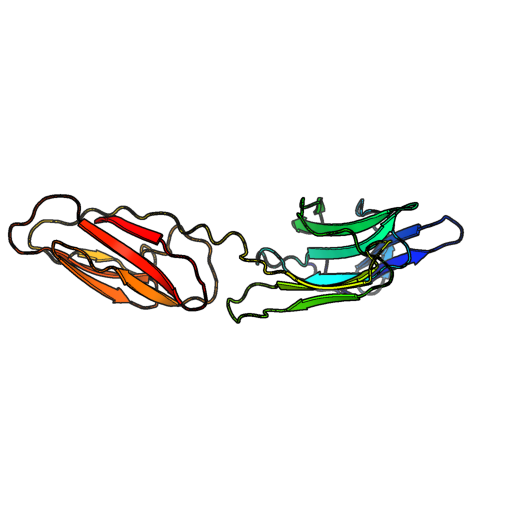 e=3.698E-04  Agrobacterium phage Milano
  8fwg-assembly1_W3  TM=7.980E-01  e=2.974E-04  Agrobacterium phage Milano
  8fwm-assembly1_F  TM=8.007E-01  e=5.127E-04  Agrobacterium phage Milano
  8fxr-assembly1_U3  TM=7.399E-01  e=4.354E-04  Agrobacterium phage Milano

Solvent-accessible surface area (backbone atoms only — not comparable to full-atom values): 11932 Å² total; per-residue (Å²): 106,44,40,52,58,76,81,80,47,68,16,44,68,46,71,23,74,51,99,88,40,51,34,44,49,36,27,46,39,67,89,87,44,77,44,82,45,92,67,83,58,78,43,19,18,56,43,32,64,32,74,43,41,66,74,75,82,81,42,43,13,41,42,39,35,7,29,45,90,93,39,42,33,53,45,42,28,48,32,64,74,56,46,65,43,80,50,91,67,94,64,72,30,25,16,69,40,49,49,44,72,44,54,84,81,64,53,77,40,46,15,40,41,44,35,26,27,53,84,84,49,78,50,75,48,78,44,87,42,70,66,74,78,61,66,54,71,42,81,58,83,63,56,72,71,38,74,36,77,38,57,39,87,71,17,73,52,57,81,32,85,87,74,90,58,35,38,40,80,71,40,78,38,87,55,39,48,69,53,70,38,48,74,26,16,35,41,38,35,52,39,83,84,52,82,75,84,38,46,31,26,35,28,43,54,60,57,94,60,76,36,43,40,36,57

Secondary structure (DSSP, 8-state):
-B-SSSSSSPBEEEEEEETTEEEEEEEEEETTEEEEE---PPP-EEEEEEEE-SSSSSSPEEEEEEEETTEEEEEEEEEETTEEEEE---PPP-EEEEEEEE-SSSSSS-EEEEEEE-SSSEEEEEE---TT-----EE--PPTTS-EEE-GGGSTTTTSPPSS-EEEEEE--SSEEEEE-TTS-EEEEEPTT--S--EEEEEEETSS-EEEEE-

pLDDT: mean 89.83, std 11.14, range [48.41, 98.44]

Foldseek 3Di:
DDQQQPPPDDKDWDWAADPVGFDTWIFDQPPNDTDTDCQVDQGFHLKEKDWDQQQPPPHTWIWIWHDRPNFQATWTWDRPNSHTDTDDDPDQRFGNWYKDWDDPQQLQGTWIFTWHDSSPDTDTDIGDRPSPFPQDEAEDDDDAQDKDWFDLCRFSCVPTDDDPWFKDWDFAKDFWGWDAGRSRIIITGGRHPDDDKIKTKMDTPSDDDIYMYID